Protein AF-P0CV64-F1 (afdb_monomer)

GO terms:
  GO:0042025 host cell nucleus (C, EXP)
  GO:0005576 extracellular region (C, EXP)
  GO:0030430 host cell cytoplasm (C, EXP)

Organism: Plasmopara viticola (NCBI:txid143451)

Mean predicted aligned error: 17.94 Å

Sequence (276 aa):
MRNIAFLIGLFFIGYSSCVLHATPTRASLVEKSDAESTHVEQWDSNGKRTLQADDRERILAEERGMEQTLLPAAEAIGKTKVSEKAVSRASLGSKLNPMTWPKRILYKIKLWYARFRQNLLKRATMDEESIDRSMMSGLTPFALKKIKNDIFHYSSSVPRDAIKIEKDYNSYVDQFFGQFNGLFKDPPVFEMAKWKKLEADMTSTEQIVERTALNKVSQYIDKGFSNEKLISLDVSPFVYMRLLEKRGVFKDVENNIDKIEHLKVYVKAYEEHLMV

Solvent-accessible surface area (backbone atoms only — not comparable to full-atom values): 16805 Å² total; per-residue (Å²): 116,76,70,58,57,52,55,53,51,52,51,54,54,54,50,53,52,54,56,63,70,68,53,79,88,74,89,76,90,85,83,87,82,90,80,91,80,92,78,83,86,79,75,48,99,81,78,52,84,78,79,79,87,78,62,90,72,67,59,75,68,58,72,79,77,64,87,74,86,86,80,68,92,78,57,82,80,66,79,76,83,67,58,92,83,78,62,63,80,69,48,83,75,34,97,78,37,70,88,52,42,64,63,50,51,52,49,51,51,48,32,51,50,28,50,54,46,48,54,52,50,50,55,37,50,67,47,73,67,36,34,54,52,35,33,53,45,39,57,38,63,67,62,49,51,52,47,52,53,45,29,61,73,54,36,91,57,53,72,69,54,46,54,47,53,50,50,45,49,50,55,45,44,54,55,58,55,54,72,47,63,28,62,79,41,91,75,62,49,77,68,58,68,60,55,54,51,52,62,69,74,44,52,74,68,53,49,52,41,24,51,50,34,41,52,55,44,48,58,45,59,76,66,66,60,50,63,70,56,38,54,77,68,65,57,33,62,63,33,48,51,51,46,39,51,77,69,46,40,76,78,43,50,83,89,31,43,71,63,52,51,52,49,52,53,40,46,52,54,50,52,55,63,70,77,106

Foldseek 3Di:
DVVVVVVVVVVVVVVVVVVVVPDDPDPDDDDDDDDDDDDDQDADPVRDRDDDDPDPPPVVPPVVPDPDDDDDPPCVVPDDPPPPPPDPPCQVPDPPNPVCVVVVVVLVVLQVVLVVLVVVLCQCQVDLLSVLLCLLLLDDLVNLVVSLVSNVVSDPQDVVSNVVSVVSSVSSVCSLLVQCPQLPDVVRDGPVVVSVVSLVVDDPVSVVSSVVLLVVLCVCVVVVDDLVVCLVVSNRLSSLVVNCVVVCLSVCCPVNVVSSVSSVVSSVVNSVVSVD

Structure (mmCIF, N/CA/C/O backbone):
data_AF-P0CV64-F1
#
_entry.id   AF-P0CV64-F1
#
loop_
_atom_site.group_PDB
_atom_site.id
_atom_site.type_symbol
_atom_site.label_atom_id
_atom_site.label_alt_id
_atom_site.label_comp_id
_atom_site.label_asym_id
_atom_site.label_entity_id
_atom_site.label_seq_id
_atom_site.pdbx_PDB_ins_code
_atom_site.Cartn_x
_atom_site.Cartn_y
_atom_site.Cartn_z
_atom_site.occupancy
_atom_site.B_iso_or_equiv
_atom_site.auth_seq_id
_atom_site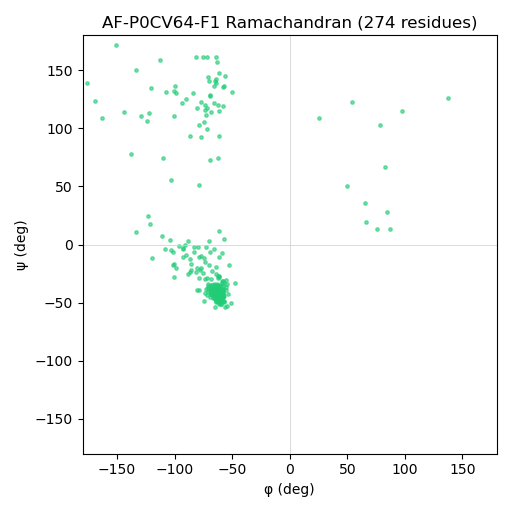.auth_comp_id
_atom_site.auth_asym_id
_atom_site.auth_atom_id
_atom_site.pdbx_PDB_model_num
ATOM 1 N N . MET A 1 1 ? 22.456 -6.947 -5.830 1.00 49.75 1 MET A N 1
ATOM 2 C CA . MET A 1 1 ? 22.810 -5.506 -5.764 1.00 49.75 1 MET A CA 1
ATOM 3 C C . MET A 1 1 ? 24.306 -5.214 -5.965 1.00 49.75 1 MET A C 1
ATOM 5 O O . MET A 1 1 ? 24.611 -4.180 -6.544 1.00 49.75 1 MET A O 1
ATOM 9 N N . ARG A 1 2 ? 25.240 -6.112 -5.596 1.00 47.34 2 ARG A N 1
ATOM 10 C CA . ARG A 1 2 ? 26.704 -5.885 -5.702 1.00 47.34 2 ARG A CA 1
ATOM 11 C C . ARG A 1 2 ? 27.227 -5.560 -7.116 1.00 47.34 2 ARG A C 1
ATOM 13 O O . ARG A 1 2 ? 28.082 -4.697 -7.260 1.00 47.34 2 ARG A O 1
ATOM 20 N N . ASN A 1 3 ? 26.653 -6.163 -8.158 1.00 54.25 3 ASN A N 1
ATOM 21 C CA . ASN A 1 3 ? 27.103 -5.950 -9.544 1.00 54.25 3 ASN A CA 1
ATOM 22 C C . ASN A 1 3 ? 26.634 -4.617 -10.157 1.00 54.25 3 ASN A C 1
ATOM 24 O O . ASN A 1 3 ? 27.239 -4.136 -11.108 1.00 54.25 3 ASN A O 1
ATOM 28 N N . ILE A 1 4 ? 25.583 -3.994 -9.610 1.00 54.53 4 ILE A N 1
ATOM 29 C CA . ILE A 1 4 ? 25.042 -2.731 -10.142 1.00 54.53 4 ILE A CA 1
ATOM 30 C C . ILE A 1 4 ? 25.906 -1.547 -9.687 1.00 54.53 4 ILE A C 1
ATOM 32 O O . ILE A 1 4 ? 26.204 -0.667 -10.487 1.00 54.53 4 ILE A O 1
ATOM 36 N N . ALA A 1 5 ? 26.383 -1.561 -8.437 1.00 55.28 5 ALA A N 1
ATOM 37 C CA . ALA A 1 5 ? 27.303 -0.543 -7.925 1.00 55.28 5 ALA A CA 1
ATOM 38 C C . ALA A 1 5 ? 28.645 -0.543 -8.682 1.00 55.28 5 ALA A C 1
ATOM 40 O O . ALA A 1 5 ? 29.171 0.521 -8.996 1.00 55.28 5 ALA A O 1
ATOM 41 N N . PHE A 1 6 ? 29.153 -1.725 -9.053 1.00 48.69 6 PHE A N 1
ATOM 42 C CA . PHE A 1 6 ? 30.365 -1.865 -9.867 1.00 48.69 6 PHE A CA 1
ATOM 43 C C . PHE A 1 6 ? 30.198 -1.261 -11.273 1.00 48.69 6 PHE A C 1
ATOM 45 O O . PHE A 1 6 ? 31.083 -0.557 -11.755 1.00 48.69 6 PHE A O 1
ATOM 52 N N . LEU A 1 7 ? 29.034 -1.463 -11.903 1.00 61.31 7 LEU A N 1
ATOM 53 C CA . LEU A 1 7 ? 28.717 -0.877 -13.212 1.00 61.31 7 LEU A CA 1
ATOM 54 C C . LEU A 1 7 ? 28.576 0.652 -13.157 1.00 61.31 7 LEU A C 1
ATOM 56 O O . LEU A 1 7 ? 29.017 1.335 -14.080 1.00 61.31 7 LEU A O 1
ATOM 60 N N . ILE A 1 8 ? 28.009 1.198 -12.076 1.00 62.94 8 ILE A N 1
ATOM 61 C CA . ILE A 1 8 ? 27.940 2.652 -11.858 1.00 62.94 8 ILE A CA 1
ATOM 62 C C . ILE A 1 8 ? 29.349 3.220 -11.622 1.00 62.94 8 ILE A C 1
ATOM 64 O O . ILE A 1 8 ? 29.700 4.235 -12.219 1.00 62.94 8 ILE A O 1
ATOM 68 N N . GLY A 1 9 ? 30.183 2.540 -10.828 1.00 49.91 9 GLY A N 1
ATOM 69 C CA . GLY A 1 9 ? 31.575 2.934 -10.587 1.00 49.91 9 GLY A CA 1
ATOM 70 C C . GLY A 1 9 ? 32.416 2.983 -11.867 1.00 49.91 9 GLY A C 1
ATOM 71 O O . GLY A 1 9 ? 33.089 3.980 -12.122 1.00 49.91 9 GLY A O 1
ATOM 72 N N . LEU A 1 10 ? 32.311 1.964 -12.728 1.00 64.69 10 LEU A N 1
ATOM 73 C CA . LEU A 1 10 ? 32.981 1.938 -14.037 1.00 64.69 10 LEU A CA 1
ATOM 74 C C . LEU A 1 10 ? 32.529 3.077 -14.961 1.00 64.69 10 LEU A C 1
ATOM 76 O O . LEU A 1 10 ? 33.345 3.619 -15.707 1.00 64.69 10 LEU A O 1
ATOM 80 N N . PHE A 1 11 ? 31.252 3.467 -14.897 1.00 60.59 11 PHE A N 1
ATOM 81 C CA . PHE A 1 11 ? 30.729 4.580 -15.688 1.00 60.59 11 PHE A CA 1
ATOM 82 C C . PHE A 1 11 ? 31.365 5.918 -15.284 1.00 60.59 11 PHE A C 1
ATOM 84 O O . PHE A 1 11 ? 31.755 6.695 -16.154 1.00 60.59 11 PHE A O 1
ATOM 91 N N . PHE A 1 12 ? 31.530 6.169 -13.980 1.00 62.56 12 PHE A N 1
ATOM 92 C CA . PHE A 1 12 ? 32.197 7.378 -13.484 1.00 62.56 12 PHE A CA 1
ATOM 93 C C . PHE A 1 12 ? 33.696 7.392 -13.800 1.00 62.56 12 PHE A C 1
ATOM 95 O O . PHE A 1 12 ? 34.208 8.430 -14.209 1.00 62.56 12 PHE A O 1
ATOM 102 N N . ILE A 1 13 ? 34.386 6.252 -13.692 1.00 58.81 13 ILE A N 1
ATOM 103 C CA . ILE A 1 13 ? 35.811 6.148 -14.051 1.00 58.81 13 ILE A CA 1
ATOM 104 C C . ILE A 1 13 ? 36.008 6.451 -15.545 1.00 58.81 13 ILE A C 1
ATOM 106 O O . ILE A 1 13 ? 36.842 7.282 -15.899 1.00 58.81 13 ILE A O 1
ATOM 110 N N . GLY A 1 14 ? 35.189 5.857 -16.420 1.00 53.75 14 GLY A N 1
ATOM 111 C CA . GLY A 1 14 ? 35.256 6.112 -17.861 1.00 53.75 14 GLY A CA 1
ATOM 112 C C . GLY A 1 14 ? 34.916 7.557 -18.246 1.00 53.75 14 GLY A C 1
ATOM 113 O O . GLY A 1 14 ? 35.539 8.115 -19.153 1.00 53.75 14 GLY A O 1
ATOM 114 N N . TYR A 1 15 ? 33.969 8.188 -17.541 1.00 58.22 15 TYR A N 1
ATOM 115 C CA . TYR A 1 15 ? 33.608 9.593 -17.754 1.00 58.22 15 TYR A CA 1
ATOM 116 C C . TYR A 1 15 ? 34.755 10.536 -17.366 1.00 58.22 15 TYR A C 1
ATOM 118 O O . TYR A 1 15 ? 35.101 11.428 -18.141 1.00 58.22 15 TYR A O 1
ATOM 126 N N . SER A 1 16 ? 35.408 10.291 -16.227 1.00 54.94 16 SER A N 1
ATOM 127 C CA . SER A 1 16 ? 36.570 11.065 -15.775 1.00 54.94 16 SER A CA 1
ATOM 128 C C . SER A 1 16 ? 37.749 10.958 -16.745 1.00 54.94 16 SER A C 1
ATOM 130 O O . SER A 1 16 ? 38.371 11.970 -17.063 1.00 54.94 16 SER A O 1
ATOM 132 N N . SER A 1 17 ? 38.018 9.767 -17.291 1.00 51.91 17 SER A N 1
ATOM 133 C CA . SER A 1 17 ? 39.076 9.575 -18.292 1.00 51.91 17 SER A CA 1
ATOM 134 C C . SER A 1 17 ? 38.773 10.292 -19.614 1.00 51.91 17 SER A C 1
ATOM 136 O O . SER A 1 17 ? 39.672 10.886 -20.201 1.00 51.91 17 SER A O 1
ATOM 138 N N . CYS A 1 18 ? 37.517 10.305 -20.076 1.00 51.06 18 CYS A N 1
ATOM 139 C CA . CYS A 1 18 ? 37.147 11.020 -21.304 1.00 51.06 18 CYS A CA 1
ATOM 140 C C . CYS A 1 18 ? 37.244 12.546 -21.153 1.00 51.06 18 CYS A C 1
ATOM 142 O O . CYS A 1 18 ? 37.625 13.226 -22.103 1.00 51.06 18 CYS A O 1
ATOM 144 N N . VAL A 1 19 ? 36.928 13.085 -19.971 1.00 48.31 19 VAL A N 1
ATOM 145 C CA . VAL A 1 19 ? 37.035 14.526 -19.687 1.00 48.31 19 VAL A CA 1
ATOM 146 C C . VAL A 1 19 ? 38.501 14.956 -19.545 1.00 48.31 19 VAL A C 1
ATOM 148 O O . VAL A 1 19 ? 38.869 15.998 -20.077 1.00 48.31 19 VAL A O 1
ATOM 151 N N . LEU A 1 20 ? 39.356 14.128 -18.930 1.00 47.91 20 LEU A N 1
ATOM 152 C CA . LEU A 1 20 ? 40.797 14.395 -18.788 1.00 47.91 20 LEU A CA 1
ATOM 153 C C . LEU A 1 20 ? 41.586 14.260 -20.105 1.00 47.91 20 LEU A C 1
ATOM 155 O O . LEU A 1 20 ? 42.591 14.940 -20.287 1.00 47.91 20 LEU A O 1
ATOM 159 N N . HIS A 1 21 ? 41.136 13.421 -21.044 1.00 45.78 21 HIS A N 1
ATOM 160 C CA . HIS A 1 21 ? 41.758 13.309 -22.372 1.00 45.78 21 HIS A CA 1
ATOM 161 C C . HIS A 1 21 ? 41.239 14.336 -23.394 1.00 45.78 21 HIS A C 1
ATOM 163 O O . HIS A 1 21 ? 41.888 14.551 -24.416 1.00 45.78 21 HIS A O 1
ATOM 169 N N . ALA A 1 22 ? 40.097 14.982 -23.136 1.00 44.31 22 ALA A N 1
ATOM 170 C CA . ALA A 1 22 ? 39.549 16.036 -23.995 1.00 44.31 22 ALA A CA 1
ATOM 171 C C . ALA A 1 22 ? 40.095 17.437 -23.665 1.00 44.31 22 ALA A C 1
ATOM 173 O O . ALA A 1 22 ? 39.908 18.368 -24.449 1.00 44.31 22 ALA A O 1
ATOM 174 N N . THR A 1 23 ? 40.778 17.605 -22.531 1.00 37.56 23 THR A N 1
ATOM 175 C CA . THR A 1 23 ? 41.481 18.846 -22.202 1.00 37.56 23 THR A CA 1
ATOM 176 C C . THR A 1 23 ? 42.831 18.891 -22.923 1.00 37.56 23 THR A C 1
ATOM 178 O O . THR A 1 23 ? 43.681 18.037 -22.661 1.00 37.56 23 THR A O 1
ATOM 181 N N . PRO A 1 24 ? 43.068 19.862 -23.826 1.00 38.12 24 PRO A N 1
ATOM 182 C CA . PRO A 1 24 ? 44.346 19.987 -24.501 1.00 38.12 24 PRO A CA 1
ATOM 183 C C . PRO A 1 24 ? 45.414 20.355 -23.473 1.00 38.12 24 PRO A C 1
ATOM 185 O O . PRO A 1 24 ? 45.333 21.371 -22.782 1.00 38.12 24 PRO A O 1
ATOM 188 N N . THR A 1 25 ? 46.424 19.501 -23.386 1.00 35.16 25 THR A N 1
ATOM 189 C CA . THR A 1 25 ? 47.656 19.692 -22.631 1.00 35.16 25 THR A CA 1
ATOM 190 C C . THR A 1 25 ? 48.374 20.918 -23.198 1.00 35.16 25 THR A C 1
ATOM 192 O O . THR A 1 25 ? 49.101 20.828 -24.184 1.00 35.16 25 THR A O 1
ATOM 195 N N . ARG A 1 26 ? 48.147 22.098 -22.613 1.00 34.75 26 ARG A N 1
ATOM 196 C CA . ARG A 1 26 ? 48.944 23.298 -22.891 1.00 34.75 26 ARG A CA 1
ATOM 197 C C . ARG A 1 26 ? 49.776 23.632 -21.661 1.00 34.75 26 ARG A C 1
ATOM 199 O O . ARG A 1 26 ? 49.492 24.545 -20.899 1.00 34.75 26 ARG A O 1
ATOM 206 N N . ALA A 1 27 ? 50.810 22.820 -21.477 1.00 29.36 27 ALA A N 1
ATOM 207 C CA . ALA A 1 27 ? 51.986 23.207 -20.726 1.00 29.36 27 ALA A CA 1
ATOM 208 C C . ALA A 1 27 ? 52.763 24.226 -21.572 1.00 29.36 27 ALA A C 1
ATOM 210 O O . ALA A 1 27 ? 53.447 23.833 -22.511 1.00 29.36 27 ALA A O 1
ATOM 211 N N . SER A 1 28 ? 52.617 25.519 -21.282 1.00 30.69 28 SER A N 1
ATOM 212 C CA . SER A 1 28 ? 53.702 26.500 -21.388 1.00 30.69 28 SER A CA 1
ATOM 213 C C . SER A 1 28 ? 53.262 27.881 -20.889 1.00 30.69 28 SER A C 1
ATOM 215 O O . SER A 1 28 ? 52.185 28.360 -21.230 1.00 30.69 28 SER A O 1
ATOM 217 N N . LEU A 1 29 ? 54.189 28.521 -20.166 1.00 30.95 29 LEU A N 1
ATOM 218 C CA . LEU A 1 29 ? 54.415 29.971 -20.113 1.00 30.95 29 LEU A CA 1
ATOM 219 C C . LEU A 1 29 ? 53.474 30.845 -19.253 1.00 30.95 29 LEU A C 1
ATOM 221 O O . LEU A 1 29 ? 52.417 31.274 -19.695 1.00 30.95 29 LEU A O 1
ATOM 225 N N . VAL A 1 30 ? 54.002 31.223 -18.078 1.00 31.06 30 VAL A N 1
ATOM 226 C CA . VAL A 1 30 ? 54.320 32.612 -17.657 1.00 31.06 30 VAL A CA 1
ATOM 227 C C . VAL A 1 30 ? 53.917 32.920 -16.209 1.00 31.06 30 VAL A C 1
ATOM 229 O O . VAL A 1 30 ? 52.793 32.712 -15.768 1.00 31.06 30 VAL A O 1
ATOM 232 N N . GLU A 1 31 ? 54.935 33.390 -15.493 1.00 32.72 31 GLU A N 1
ATOM 233 C CA . GLU A 1 31 ? 55.024 33.834 -14.108 1.00 32.72 31 GLU A CA 1
ATOM 234 C C . GLU A 1 31 ? 54.138 35.041 -13.736 1.00 32.72 31 GLU A C 1
ATOM 236 O O . GLU A 1 31 ? 54.006 35.979 -14.511 1.00 32.72 31 GLU A O 1
ATOM 241 N N . LYS A 1 32 ? 53.691 35.015 -12.467 1.00 30.47 32 LYS A N 1
ATOM 242 C CA . LYS A 1 32 ? 53.595 36.101 -11.461 1.00 30.47 32 LYS A CA 1
ATOM 243 C C . LYS A 1 32 ? 52.845 37.403 -11.793 1.00 30.47 32 LYS A C 1
ATOM 245 O O . LYS A 1 32 ? 53.318 38.214 -12.577 1.00 30.47 32 LYS A O 1
ATOM 250 N N . SER A 1 33 ? 51.835 37.703 -10.968 1.00 33.06 33 SER A N 1
ATOM 251 C CA . SER A 1 33 ? 51.722 38.981 -10.239 1.00 33.06 33 SER A CA 1
ATOM 252 C C . SER A 1 33 ? 50.606 38.901 -9.192 1.00 33.06 33 SER A C 1
ATOM 254 O O . SER A 1 33 ? 49.459 38.631 -9.535 1.00 33.06 33 SER A O 1
ATOM 256 N N . ASP A 1 34 ? 50.956 39.164 -7.934 1.00 31.62 34 ASP A N 1
ATOM 257 C CA . ASP A 1 34 ? 50.048 39.360 -6.802 1.00 31.62 34 ASP A CA 1
ATOM 258 C C . ASP A 1 34 ? 49.271 40.681 -6.932 1.00 31.62 34 ASP A C 1
ATOM 260 O O . ASP A 1 34 ? 49.853 41.700 -7.307 1.00 31.62 34 ASP A O 1
ATOM 264 N N . ALA A 1 35 ? 47.984 40.675 -6.571 1.00 35.16 35 ALA A N 1
ATOM 265 C CA . ALA A 1 35 ? 47.255 41.847 -6.078 1.00 35.16 35 ALA A CA 1
ATOM 266 C C . ALA A 1 35 ? 45.960 41.399 -5.373 1.00 35.16 35 ALA A C 1
ATOM 268 O O . ALA A 1 35 ? 45.015 40.931 -6.007 1.00 35.16 35 ALA A O 1
ATOM 269 N N . GLU A 1 36 ? 45.933 41.536 -4.048 1.00 31.27 36 GLU A N 1
ATOM 270 C CA . GLU A 1 36 ? 44.730 41.452 -3.217 1.00 31.27 36 GLU A CA 1
ATOM 271 C C . GLU A 1 36 ? 43.750 42.588 -3.552 1.00 31.27 36 GLU A C 1
ATOM 273 O O . GLU A 1 36 ? 44.145 43.751 -3.629 1.00 31.27 36 GLU A O 1
ATOM 278 N N . SER A 1 37 ? 42.451 42.286 -3.611 1.00 37.78 37 SER A N 1
ATOM 279 C CA . SER A 1 37 ? 41.438 43.237 -3.148 1.00 37.78 37 SER A CA 1
ATOM 280 C C . SER A 1 37 ? 40.262 42.512 -2.482 1.00 37.78 37 SER A C 1
ATOM 282 O O . SER A 1 37 ? 39.526 41.711 -3.055 1.00 37.78 37 SER A O 1
ATOM 284 N N . THR A 1 38 ? 40.150 42.770 -1.186 1.00 30.92 38 THR A N 1
ATOM 285 C CA . THR A 1 38 ? 39.098 42.349 -0.264 1.00 30.92 38 THR A CA 1
ATOM 286 C C . THR A 1 38 ? 37.827 43.156 -0.520 1.00 30.92 38 THR A C 1
ATOM 288 O O . THR A 1 38 ? 37.812 44.355 -0.253 1.00 30.92 38 THR A O 1
ATOM 291 N N . HIS A 1 39 ? 36.737 42.514 -0.947 1.00 40.38 39 HIS A N 1
ATOM 292 C CA . HIS A 1 39 ? 35.395 43.090 -0.834 1.00 40.38 39 HIS A CA 1
ATOM 293 C C . HIS A 1 39 ? 34.482 42.168 -0.025 1.00 40.38 39 HIS A C 1
ATOM 295 O O . HIS A 1 39 ? 34.176 41.038 -0.400 1.00 40.38 39 HIS A O 1
ATOM 301 N N . VAL A 1 40 ? 34.104 42.685 1.142 1.00 41.09 40 VAL A N 1
ATOM 302 C CA . VAL A 1 40 ? 33.239 42.078 2.151 1.00 41.09 40 VAL A CA 1
ATOM 303 C C . VAL A 1 40 ? 31.785 42.181 1.684 1.00 41.09 40 VAL A C 1
ATOM 305 O O . VAL A 1 40 ? 31.290 43.281 1.451 1.00 41.09 40 VAL A O 1
ATOM 308 N N . GLU A 1 41 ? 31.087 41.049 1.560 1.00 48.03 41 GLU A N 1
ATOM 309 C CA . GLU A 1 41 ? 29.632 41.030 1.373 1.00 48.03 41 GLU A CA 1
ATOM 310 C C . GLU A 1 41 ? 28.930 41.426 2.679 1.00 48.03 41 GLU A C 1
ATOM 312 O O . GLU A 1 41 ? 29.039 40.737 3.696 1.00 48.03 41 GLU A O 1
ATOM 317 N N . GLN A 1 42 ? 28.185 42.531 2.649 1.00 43.19 42 GLN A N 1
ATOM 318 C CA . GLN A 1 42 ? 27.361 42.983 3.765 1.00 43.19 42 GLN A CA 1
ATOM 319 C C . GLN A 1 42 ? 25.948 42.389 3.647 1.00 43.19 42 GLN A C 1
ATOM 321 O O . GLN A 1 42 ? 25.276 42.541 2.627 1.00 43.19 42 GLN A O 1
ATOM 326 N N . TRP A 1 43 ? 25.506 41.706 4.703 1.00 50.06 43 TRP A N 1
ATOM 327 C CA . TRP A 1 43 ? 24.170 41.121 4.832 1.00 50.06 43 TRP A CA 1
ATOM 328 C C . TRP A 1 43 ? 23.288 42.033 5.689 1.00 50.06 43 TRP A C 1
ATOM 330 O O . TRP A 1 43 ? 23.743 42.530 6.721 1.00 50.06 43 TRP A O 1
ATOM 340 N N . ASP A 1 44 ? 22.034 42.257 5.284 1.00 55.78 44 ASP A N 1
ATOM 341 C CA . ASP A 1 44 ? 21.059 42.937 6.140 1.00 55.78 44 ASP A CA 1
ATOM 342 C C . ASP A 1 44 ? 20.543 42.003 7.253 1.00 55.78 44 ASP A C 1
ATOM 344 O O . ASP A 1 44 ? 20.653 40.774 7.182 1.00 55.78 44 ASP A O 1
ATOM 348 N N . SER A 1 45 ? 19.965 42.586 8.305 1.00 60.81 45 SER A N 1
ATOM 349 C CA . SER A 1 45 ? 19.432 41.860 9.467 1.00 60.81 45 SER A CA 1
ATOM 350 C C . SER A 1 45 ? 18.223 40.961 9.158 1.00 60.81 45 SER A C 1
ATOM 352 O O . SER A 1 45 ? 17.780 40.227 10.039 1.00 60.81 45 SER A O 1
ATOM 354 N N . ASN A 1 46 ? 17.713 40.977 7.922 1.00 59.38 46 ASN A N 1
ATOM 355 C CA . ASN A 1 46 ? 16.594 40.164 7.447 1.00 59.38 46 ASN A CA 1
ATOM 356 C C . ASN A 1 46 ? 17.022 39.082 6.437 1.00 59.38 46 ASN A C 1
ATOM 358 O O . ASN A 1 46 ? 16.163 38.417 5.851 1.00 59.38 46 ASN A O 1
ATOM 362 N N . GLY A 1 47 ? 18.326 38.885 6.216 1.00 46.91 47 GLY A N 1
ATOM 363 C CA . GLY A 1 47 ? 18.843 37.880 5.287 1.00 46.91 47 GLY A CA 1
ATOM 364 C C . GLY A 1 47 ? 18.507 38.157 3.817 1.00 46.91 47 GLY A C 1
ATOM 365 O O . GLY A 1 47 ? 18.547 37.231 3.001 1.00 46.91 47 GLY A O 1
ATOM 366 N N . LYS A 1 48 ? 18.164 39.401 3.453 1.00 42.22 48 LYS A N 1
ATOM 367 C CA . LYS A 1 48 ? 17.941 39.803 2.060 1.00 42.22 48 LYS A CA 1
ATOM 368 C C . LYS A 1 48 ? 19.178 40.499 1.499 1.00 42.22 48 LYS A C 1
ATOM 370 O O . LYS A 1 48 ? 19.736 41.421 2.079 1.00 42.22 48 LYS A O 1
ATOM 375 N N . ARG A 1 49 ? 19.591 40.043 0.315 1.00 43.69 49 ARG A N 1
ATOM 376 C CA . ARG A 1 49 ? 20.722 40.591 -0.439 1.00 43.69 49 ARG A CA 1
ATOM 377 C C . ARG A 1 49 ? 20.309 41.929 -1.066 1.00 43.69 49 ARG A C 1
ATOM 379 O O . ARG A 1 49 ? 19.552 41.942 -2.037 1.00 43.69 49 ARG A O 1
ATOM 386 N N . THR A 1 50 ? 20.783 43.045 -0.523 1.00 42.88 50 THR A N 1
ATOM 387 C CA . THR A 1 50 ? 20.636 44.383 -1.115 1.00 42.88 50 THR A CA 1
ATOM 388 C C . THR A 1 50 ? 21.779 44.625 -2.100 1.00 42.88 50 THR A C 1
ATOM 390 O O . THR A 1 50 ? 22.862 45.055 -1.724 1.00 42.88 50 THR A O 1
ATOM 393 N N . LEU A 1 51 ? 21.554 44.328 -3.382 1.00 47.53 51 LEU A N 1
ATOM 394 C CA . LEU A 1 51 ? 22.447 44.780 -4.452 1.00 47.53 51 LEU A CA 1
ATOM 395 C C . LEU A 1 51 ? 22.135 46.252 -4.746 1.00 47.53 51 LEU A C 1
ATOM 397 O O . LEU A 1 51 ? 21.115 46.566 -5.360 1.00 47.53 51 LEU A O 1
ATOM 401 N N . GLN A 1 52 ? 22.997 47.142 -4.252 1.00 49.72 52 GLN A N 1
ATOM 402 C CA . GLN A 1 52 ? 23.026 48.552 -4.630 1.00 49.72 52 GLN A CA 1
ATOM 403 C C . GLN A 1 52 ? 23.336 48.638 -6.129 1.00 49.72 52 GLN A C 1
ATOM 405 O O . GLN A 1 52 ? 24.346 48.117 -6.601 1.00 49.72 52 GLN A O 1
ATOM 410 N N . ALA A 1 53 ? 22.414 49.232 -6.882 1.00 36.03 53 ALA A N 1
ATOM 411 C CA . ALA A 1 53 ? 22.584 49.506 -8.297 1.00 36.03 53 ALA A CA 1
ATOM 412 C C . ALA A 1 53 ? 23.490 50.732 -8.444 1.00 36.03 53 ALA A C 1
ATOM 414 O O . ALA A 1 53 ? 22.986 51.849 -8.413 1.00 36.03 53 ALA A O 1
ATOM 415 N N . ASP A 1 54 ? 24.798 50.515 -8.575 1.00 43.25 54 ASP A N 1
ATOM 416 C CA . ASP A 1 54 ? 25.736 51.574 -8.946 1.00 43.25 54 ASP A CA 1
ATOM 417 C C . ASP A 1 54 ? 26.088 51.478 -10.439 1.00 43.25 54 ASP A C 1
ATOM 419 O O . ASP A 1 54 ? 26.682 50.517 -10.930 1.00 43.25 54 ASP A O 1
ATOM 423 N N . ASP A 1 55 ? 25.581 52.491 -11.136 1.00 39.91 55 ASP A N 1
ATOM 424 C CA . ASP A 1 55 ? 25.916 53.087 -12.425 1.00 39.91 55 ASP A CA 1
ATOM 425 C C . ASP A 1 55 ? 26.627 52.269 -13.517 1.00 39.91 55 ASP A C 1
ATOM 427 O O . ASP A 1 55 ? 27.840 52.049 -13.567 1.00 39.91 55 ASP A O 1
ATOM 431 N N . ARG A 1 56 ? 25.807 51.996 -14.537 1.00 42.88 56 ARG A N 1
ATOM 432 C CA . ARG A 1 56 ? 26.059 51.295 -15.804 1.00 42.88 56 ARG A CA 1
ATOM 433 C C . ARG A 1 56 ? 27.144 51.912 -16.700 1.00 42.88 56 ARG A C 1
ATOM 435 O O . ARG A 1 56 ? 27.493 51.310 -17.711 1.00 42.88 56 ARG A O 1
ATOM 442 N N . GLU A 1 57 ? 27.665 53.088 -16.362 1.00 45.31 57 GLU A N 1
ATOM 443 C CA . GLU A 1 57 ? 28.659 53.804 -17.174 1.00 45.31 57 GLU A CA 1
ATOM 444 C C . GLU A 1 57 ? 30.092 53.667 -16.651 1.00 45.31 57 GLU A C 1
ATOM 446 O O . GLU A 1 57 ? 31.036 53.850 -17.419 1.00 45.31 57 GLU A O 1
ATOM 451 N N . ARG A 1 58 ? 30.289 53.259 -15.389 1.00 41.06 58 ARG A N 1
ATOM 452 C CA . ARG A 1 58 ? 31.638 53.145 -14.809 1.00 41.06 58 ARG A CA 1
ATOM 453 C C . ARG A 1 58 ? 32.321 51.802 -15.098 1.00 41.06 58 ARG A C 1
ATOM 455 O O . ARG A 1 58 ? 33.544 51.734 -15.133 1.00 41.06 58 ARG A O 1
ATOM 462 N N . ILE A 1 59 ? 31.539 50.766 -15.411 1.00 40.91 59 ILE A N 1
ATOM 463 C CA . ILE A 1 59 ? 32.027 49.399 -15.683 1.00 40.91 59 ILE A CA 1
ATOM 464 C C . ILE A 1 59 ? 32.675 49.281 -17.083 1.00 40.91 59 ILE A C 1
ATOM 466 O O . ILE A 1 59 ? 33.576 48.476 -17.296 1.00 40.91 59 ILE A O 1
ATOM 470 N N . LEU A 1 60 ? 32.315 50.151 -18.035 1.00 44.12 60 LEU A N 1
ATOM 471 C CA . LEU A 1 60 ? 32.791 50.070 -19.428 1.00 44.12 60 LEU A CA 1
ATOM 472 C C . LEU A 1 60 ? 34.254 50.507 -19.650 1.00 44.12 60 LEU A C 1
ATOM 474 O O . LEU A 1 60 ? 34.793 50.289 -20.740 1.00 44.12 60 LEU A O 1
ATOM 478 N N . ALA A 1 61 ? 34.896 51.132 -18.659 1.00 42.06 61 ALA A N 1
ATOM 479 C CA . ALA A 1 61 ? 36.278 51.609 -18.769 1.00 42.06 61 ALA A CA 1
ATOM 480 C C . ALA A 1 61 ? 37.305 50.677 -18.099 1.00 42.06 61 ALA A C 1
ATOM 482 O O . ALA A 1 61 ? 38.435 50.598 -18.578 1.00 42.06 61 ALA A O 1
ATOM 483 N N . GLU A 1 62 ? 36.918 49.925 -17.064 1.00 40.53 62 GLU A N 1
ATOM 484 C CA . GLU A 1 62 ? 37.809 48.970 -16.378 1.00 40.53 62 GLU A CA 1
ATOM 485 C C . GLU A 1 62 ? 37.827 47.579 -17.041 1.00 40.53 62 GLU A C 1
ATOM 487 O O . GLU A 1 62 ? 38.851 46.894 -17.004 1.00 40.53 62 GLU A O 1
ATOM 492 N N . GLU A 1 63 ? 36.778 47.204 -17.785 1.00 39.81 63 GLU A N 1
ATOM 493 C CA . GLU A 1 63 ? 36.717 45.940 -18.547 1.00 39.81 63 GLU A CA 1
ATOM 494 C C . GLU A 1 63 ? 37.663 45.875 -19.767 1.00 39.81 63 GLU A C 1
ATOM 496 O O . GLU A 1 63 ? 37.811 44.820 -20.382 1.00 39.81 63 GLU A O 1
ATOM 501 N N . ARG A 1 64 ? 38.356 46.964 -20.136 1.00 40.41 64 ARG A N 1
ATOM 502 C CA . ARG A 1 64 ? 39.360 46.929 -21.224 1.00 40.41 64 ARG A CA 1
ATOM 503 C C . ARG A 1 64 ? 40.793 46.653 -20.763 1.00 40.41 64 ARG A C 1
ATOM 505 O O . ARG A 1 64 ? 41.664 46.521 -21.621 1.00 40.41 64 ARG A O 1
ATOM 512 N N . GLY A 1 65 ? 41.046 46.547 -19.456 1.00 37.84 65 GLY A N 1
ATOM 513 C CA . GLY A 1 65 ? 42.404 46.416 -18.911 1.00 37.84 65 GLY A CA 1
ATOM 514 C C . GLY A 1 65 ? 42.712 45.145 -18.115 1.00 37.84 65 GLY A C 1
ATOM 515 O O . GLY A 1 65 ? 43.885 44.919 -17.834 1.00 37.84 65 GLY A O 1
ATOM 516 N N . MET A 1 66 ? 41.715 44.328 -17.738 1.00 37.00 66 MET A N 1
ATOM 517 C CA . MET A 1 66 ? 41.874 43.378 -16.617 1.00 37.00 66 MET A CA 1
ATOM 518 C C . MET A 1 66 ? 41.406 41.921 -16.829 1.00 37.00 66 MET A C 1
ATOM 520 O O . MET A 1 66 ? 41.424 41.155 -15.876 1.00 37.00 66 MET A O 1
ATOM 524 N N . GLU A 1 67 ? 41.077 41.464 -18.042 1.00 41.56 67 GLU A N 1
ATOM 525 C CA . GLU A 1 67 ? 40.787 40.031 -18.295 1.00 41.56 67 GLU A CA 1
ATOM 526 C C . GLU A 1 67 ? 41.948 39.303 -18.995 1.00 41.56 67 GLU A C 1
ATOM 528 O O . GLU A 1 67 ? 41.818 38.674 -20.046 1.00 41.56 67 GLU A O 1
ATOM 533 N N . GLN A 1 68 ? 43.129 39.367 -18.384 1.00 38.16 68 GLN A N 1
ATOM 534 C CA . GLN A 1 68 ? 44.036 38.224 -18.388 1.00 38.16 68 GLN A CA 1
ATOM 535 C C . GLN A 1 68 ? 43.866 37.566 -17.020 1.00 38.16 68 GLN A C 1
ATOM 537 O O . GLN A 1 68 ? 43.964 38.253 -16.009 1.00 38.16 68 GLN A O 1
ATOM 542 N N . THR A 1 69 ? 43.692 36.241 -16.994 1.00 33.97 69 THR A N 1
ATOM 543 C CA . THR A 1 69 ? 43.705 35.358 -15.804 1.00 33.97 69 THR A CA 1
ATOM 544 C C . THR A 1 69 ? 42.319 34.995 -15.224 1.00 33.97 69 THR A C 1
ATOM 546 O O . THR A 1 69 ? 41.608 35.824 -14.680 1.00 33.97 69 THR A O 1
ATOM 549 N N . LEU A 1 70 ? 42.001 33.688 -15.299 1.00 33.81 70 LEU A N 1
ATOM 550 C CA . LEU A 1 70 ? 40.947 32.931 -14.582 1.00 33.81 70 LEU A CA 1
ATOM 551 C C . LEU A 1 70 ? 39.499 32.958 -15.125 1.00 33.81 70 LEU A C 1
ATOM 553 O O . LEU A 1 70 ? 38.562 33.357 -14.444 1.00 33.81 70 LEU A O 1
ATOM 557 N N . LEU A 1 71 ? 39.292 32.361 -16.306 1.00 41.25 71 LEU A N 1
ATOM 558 C CA . LEU A 1 71 ? 37.965 31.912 -16.758 1.00 41.25 71 LEU A CA 1
ATOM 559 C C . LEU A 1 71 ? 37.619 30.516 -16.190 1.00 41.25 71 LEU A C 1
ATOM 561 O O . LEU A 1 71 ? 38.413 29.581 -16.355 1.00 41.25 71 LEU A O 1
ATOM 565 N N . PRO A 1 72 ? 36.426 30.313 -15.594 1.00 37.84 72 PRO A N 1
ATOM 566 C CA . PRO A 1 72 ? 35.931 28.988 -15.248 1.00 37.84 72 PRO A CA 1
ATOM 567 C C . PRO A 1 72 ? 35.663 28.180 -16.526 1.00 37.84 72 PRO A C 1
ATOM 569 O O . PRO A 1 72 ? 35.047 28.662 -17.477 1.00 37.84 72 PRO A O 1
ATOM 572 N N . ALA A 1 73 ? 36.078 26.912 -16.528 1.00 42.06 73 ALA A N 1
ATOM 573 C CA . ALA A 1 73 ? 36.067 25.979 -17.663 1.00 42.06 73 ALA A CA 1
ATOM 574 C C . ALA A 1 73 ? 34.681 25.642 -18.280 1.00 42.06 73 ALA A C 1
ATOM 576 O O . ALA A 1 73 ? 34.577 24.718 -19.085 1.00 42.06 73 ALA A O 1
ATOM 577 N N . ALA A 1 74 ? 33.615 26.371 -17.937 1.00 41.22 74 ALA A N 1
ATOM 578 C CA . ALA A 1 74 ? 32.263 26.175 -18.459 1.00 41.22 74 ALA A CA 1
ATOM 579 C C . ALA A 1 74 ? 31.867 27.170 -19.575 1.00 41.22 74 ALA A C 1
ATOM 581 O O . ALA A 1 74 ? 30.943 26.872 -20.330 1.00 41.22 74 ALA A O 1
ATOM 582 N N . GLU A 1 75 ? 32.580 28.293 -19.749 1.00 38.34 75 GLU A N 1
ATOM 583 C CA . GLU A 1 75 ? 32.270 29.298 -20.789 1.00 38.34 75 GLU A CA 1
ATOM 584 C C . GLU A 1 75 ? 33.158 29.236 -22.044 1.00 38.34 75 GLU A C 1
ATOM 586 O O . GLU A 1 75 ? 32.820 29.824 -23.070 1.00 38.34 75 GLU A O 1
ATOM 591 N N . ALA A 1 76 ? 34.204 28.403 -22.059 1.00 39.75 76 ALA A N 1
ATOM 592 C CA . ALA A 1 76 ? 35.047 28.178 -23.246 1.00 39.75 76 ALA A CA 1
ATOM 593 C C . ALA A 1 76 ? 34.350 27.403 -24.394 1.00 39.75 76 ALA A C 1
ATOM 595 O O . ALA A 1 76 ? 34.961 27.108 -25.421 1.00 39.75 76 ALA A O 1
ATOM 596 N N . ILE A 1 77 ? 33.065 27.070 -24.241 1.00 41.28 77 ILE A N 1
ATOM 597 C CA . ILE A 1 77 ? 32.236 26.444 -25.284 1.00 41.28 77 ILE A CA 1
ATOM 598 C C . ILE A 1 77 ? 31.478 27.507 -26.110 1.00 41.28 77 ILE A C 1
ATOM 600 O O . ILE A 1 77 ? 30.947 27.213 -27.183 1.00 41.28 77 ILE A O 1
ATOM 604 N N . GLY A 1 78 ? 31.469 28.769 -25.674 1.00 33.44 78 GLY A N 1
ATOM 605 C CA . GLY A 1 78 ? 30.870 29.875 -26.410 1.00 33.44 78 GLY A CA 1
ATOM 606 C C . GLY A 1 78 ? 31.888 30.609 -27.284 1.00 33.44 78 GLY A C 1
ATOM 607 O O . GLY A 1 78 ? 32.824 31.204 -26.773 1.00 33.44 78 GLY A O 1
ATOM 608 N N . LYS A 1 79 ? 31.635 30.669 -28.597 1.00 36.59 79 LYS A N 1
ATOM 609 C CA . LYS A 1 79 ? 32.244 31.607 -29.572 1.00 36.59 79 LYS A CA 1
ATOM 610 C C . LYS A 1 79 ? 33.606 31.259 -30.194 1.00 36.59 79 LYS A C 1
ATOM 612 O O . LYS A 1 79 ? 34.265 32.153 -30.725 1.00 36.59 79 LYS A O 1
ATOM 617 N N . THR A 1 80 ? 33.979 29.987 -30.334 1.00 37.81 80 THR A N 1
ATOM 618 C CA . THR A 1 80 ? 34.819 29.647 -31.495 1.00 37.81 80 THR A CA 1
ATOM 619 C C . THR A 1 80 ? 33.938 29.705 -32.742 1.00 37.81 80 THR A C 1
ATOM 621 O O . THR A 1 80 ? 33.038 28.887 -32.925 1.00 37.81 80 THR A O 1
ATOM 624 N N . LYS A 1 81 ? 34.182 30.691 -33.618 1.00 37.94 81 LYS A N 1
ATOM 625 C CA . LYS A 1 81 ? 33.791 30.612 -35.033 1.00 37.94 81 LYS A CA 1
ATOM 626 C C . LYS A 1 81 ? 34.548 29.431 -35.648 1.00 37.94 81 LYS A C 1
ATOM 628 O O . LYS A 1 81 ? 35.535 29.609 -36.356 1.00 37.94 81 LYS A O 1
ATOM 633 N N . VAL A 1 82 ? 34.122 28.210 -35.341 1.00 40.78 82 VAL A N 1
ATOM 634 C CA . VAL A 1 82 ? 34.463 27.048 -36.151 1.00 40.78 82 VAL A CA 1
ATOM 635 C C . VAL A 1 82 ? 33.861 27.364 -37.507 1.00 40.78 82 VAL A C 1
ATOM 637 O O . VAL A 1 82 ? 32.649 27.558 -37.608 1.00 40.78 82 VAL A O 1
ATOM 640 N N . SER A 1 83 ? 34.709 27.534 -38.523 1.00 35.69 83 SER A N 1
ATOM 641 C CA . SER A 1 83 ? 34.219 27.797 -39.871 1.00 35.69 83 SER A CA 1
ATOM 642 C C . SER A 1 83 ? 33.151 26.751 -40.202 1.00 35.69 83 SER A C 1
ATOM 644 O O . SER A 1 83 ? 33.367 25.553 -39.995 1.00 35.69 83 SER A O 1
ATOM 646 N N . GLU A 1 84 ? 31.998 27.189 -40.711 1.00 42.31 84 GLU A N 1
ATOM 647 C CA . GLU A 1 84 ? 30.866 26.334 -41.111 1.00 42.31 84 GLU A CA 1
ATOM 648 C C . GLU A 1 84 ? 31.234 25.262 -42.166 1.00 42.31 84 GLU A C 1
ATOM 650 O O . GLU A 1 84 ? 30.376 24.514 -42.629 1.00 42.31 84 GLU A O 1
ATOM 655 N N . LYS A 1 85 ? 32.517 25.145 -42.536 1.00 45.34 85 LYS A N 1
ATOM 656 C CA . LYS A 1 85 ? 33.085 24.156 -43.454 1.00 45.34 85 LYS A CA 1
ATOM 657 C C . LYS A 1 85 ? 33.848 22.999 -42.790 1.00 45.34 85 LYS A C 1
ATOM 659 O O . LYS A 1 85 ? 34.237 22.090 -43.514 1.00 45.34 85 LYS A O 1
ATOM 664 N N . ALA A 1 86 ? 34.056 22.978 -41.469 1.00 45.97 86 ALA A N 1
ATOM 665 C CA . ALA A 1 86 ? 34.931 21.974 -40.831 1.00 45.97 86 ALA A CA 1
ATOM 666 C C . ALA A 1 86 ? 34.219 20.888 -39.998 1.00 45.97 86 ALA A C 1
ATOM 668 O O . ALA A 1 86 ? 34.865 19.960 -39.517 1.00 45.97 86 ALA A O 1
ATOM 669 N N . VAL A 1 87 ? 32.895 20.951 -39.842 1.00 38.56 87 VAL A N 1
ATOM 670 C CA . VAL A 1 87 ? 32.117 19.919 -39.141 1.00 38.56 87 VAL A CA 1
ATOM 671 C C . VAL A 1 87 ? 30.960 19.520 -40.044 1.00 38.56 87 VAL A C 1
ATOM 673 O O . VAL A 1 87 ? 30.069 20.326 -40.302 1.00 38.56 87 VAL A O 1
ATOM 676 N N . SER A 1 88 ? 30.984 18.295 -40.582 1.00 37.53 88 SER A N 1
ATOM 677 C CA . SER A 1 88 ? 29.923 17.860 -41.493 1.00 37.53 88 SER A CA 1
ATOM 678 C C . SER A 1 88 ? 28.569 17.972 -40.785 1.00 37.53 88 SER A C 1
ATOM 680 O O . SER A 1 88 ? 28.428 17.575 -39.627 1.00 37.53 88 SER A O 1
ATOM 682 N N . ARG A 1 89 ? 27.544 18.491 -41.477 1.00 48.00 89 ARG A N 1
ATOM 683 C CA . ARG A 1 89 ? 26.159 18.541 -40.963 1.00 48.00 89 ARG A CA 1
ATOM 684 C C . ARG A 1 89 ? 25.658 17.167 -40.479 1.00 48.00 89 ARG A C 1
ATOM 686 O O . ARG A 1 89 ? 24.728 17.104 -39.681 1.00 48.00 89 ARG A O 1
ATOM 693 N N . ALA A 1 90 ? 26.315 16.076 -40.886 1.00 46.66 90 ALA A N 1
ATOM 694 C CA . ALA A 1 90 ? 26.052 14.724 -40.405 1.00 46.66 90 ALA A CA 1
ATOM 695 C C . ALA A 1 90 ? 26.478 14.473 -38.938 1.00 46.66 90 ALA A C 1
ATOM 697 O O . ALA A 1 90 ? 25.985 13.528 -38.324 1.00 46.66 90 ALA A O 1
ATOM 698 N N . SER A 1 91 ? 27.344 15.298 -38.332 1.00 45.28 91 SER A N 1
ATOM 699 C CA . SER A 1 91 ? 27.800 15.106 -36.944 1.00 45.28 91 SER A CA 1
ATOM 700 C C . SER A 1 91 ? 26.899 15.772 -35.892 1.00 45.28 91 SER A C 1
ATOM 702 O O . SER A 1 91 ? 26.808 15.278 -34.768 1.00 45.28 91 SER A O 1
ATOM 704 N N . LEU A 1 92 ? 26.159 16.829 -36.248 1.00 44.50 92 LEU A N 1
ATOM 705 C CA . LEU A 1 92 ? 25.232 17.510 -35.331 1.00 44.50 92 LEU A CA 1
ATOM 706 C C . LEU A 1 92 ? 24.016 16.634 -34.975 1.00 44.50 92 LEU A C 1
ATOM 708 O O . LEU A 1 92 ? 23.518 16.709 -33.854 1.00 44.50 92 LEU A O 1
ATOM 712 N N . GLY A 1 93 ? 23.606 15.740 -35.883 1.00 47.66 93 GLY A N 1
ATOM 713 C CA . GLY A 1 93 ? 22.617 14.682 -35.629 1.00 47.66 93 GLY A CA 1
ATOM 714 C C . GLY A 1 93 ? 23.217 13.335 -35.193 1.00 47.66 93 GLY A C 1
ATOM 715 O O . GLY A 1 93 ? 22.474 12.393 -34.902 1.00 47.66 93 GLY A O 1
ATOM 716 N N . SER A 1 94 ? 24.549 13.211 -35.147 1.00 49.16 94 SER A N 1
ATOM 717 C CA . SER A 1 94 ? 25.220 11.937 -34.877 1.00 49.16 94 SER A CA 1
ATOM 718 C C . SER A 1 94 ? 24.930 11.441 -33.468 1.00 49.16 94 SER A C 1
ATOM 720 O O . SER A 1 94 ? 24.945 12.188 -32.484 1.00 49.16 94 SER A O 1
ATOM 722 N N . LYS A 1 95 ? 24.732 10.122 -33.341 1.00 53.59 95 LYS A N 1
ATOM 723 C CA . LYS A 1 95 ? 24.545 9.480 -32.040 1.00 53.59 95 LYS A CA 1
ATOM 724 C C . LYS A 1 95 ? 25.747 9.621 -31.093 1.00 53.59 95 LYS A C 1
ATOM 726 O O . LYS A 1 95 ? 25.598 9.319 -29.911 1.00 53.59 95 LYS A O 1
ATOM 731 N N . LEU A 1 96 ? 26.878 10.093 -31.602 1.00 55.66 96 LEU A N 1
ATOM 732 C CA . LEU A 1 96 ? 28.141 10.225 -30.893 1.00 55.66 96 LEU A CA 1
ATOM 733 C C . LEU A 1 96 ? 28.459 11.673 -30.484 1.00 55.66 96 LEU A C 1
ATOM 735 O O . LEU A 1 96 ? 29.521 11.892 -29.921 1.00 55.66 96 LEU A O 1
ATOM 739 N N . ASN A 1 97 ? 27.569 12.653 -30.711 1.00 55.38 97 ASN A N 1
ATOM 740 C CA . ASN A 1 97 ? 27.829 14.041 -30.306 1.00 55.38 97 ASN A CA 1
ATOM 741 C C . ASN A 1 97 ? 27.838 14.182 -28.763 1.00 55.38 97 ASN A C 1
ATOM 743 O O . ASN A 1 97 ? 26.765 14.035 -28.154 1.00 55.38 97 ASN A O 1
ATOM 747 N N . PRO A 1 98 ? 28.985 14.512 -28.133 1.00 59.38 98 PRO A N 1
ATOM 748 C CA . PRO A 1 98 ? 29.116 14.595 -26.677 1.00 59.38 98 PRO A CA 1
ATOM 749 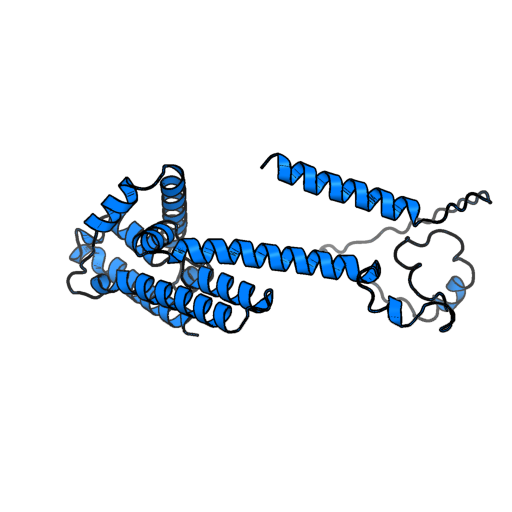C C . PRO A 1 98 ? 28.200 15.653 -26.045 1.00 59.38 98 PRO A C 1
ATOM 751 O O . PRO A 1 98 ? 27.704 15.438 -24.942 1.00 59.38 98 PRO A O 1
ATOM 754 N N . MET A 1 99 ? 27.837 16.730 -26.756 1.00 60.94 99 MET A N 1
ATOM 755 C CA . MET A 1 99 ? 26.869 17.721 -26.247 1.00 60.94 99 MET A CA 1
ATOM 756 C C . MET A 1 99 ? 25.464 17.142 -26.030 1.00 60.94 99 MET A C 1
ATOM 758 O O . MET A 1 99 ? 24.692 17.643 -25.212 1.00 60.94 99 MET A O 1
ATOM 762 N N . THR A 1 100 ? 25.104 16.073 -26.746 1.00 64.94 100 THR A N 1
ATOM 763 C CA . THR A 1 100 ? 23.791 15.424 -26.596 1.00 64.94 100 THR A CA 1
ATOM 764 C C . THR A 1 100 ? 23.790 14.310 -25.550 1.00 64.94 100 THR A C 1
ATOM 766 O O . THR A 1 100 ? 22.719 13.812 -25.192 1.00 64.94 100 THR A O 1
ATOM 769 N N . TRP A 1 101 ? 24.959 13.913 -25.033 1.00 68.94 101 TRP A N 1
ATOM 770 C CA . TRP A 1 101 ? 25.085 12.797 -24.096 1.00 68.94 101 TRP A CA 1
ATOM 771 C C . TRP A 1 101 ? 24.362 13.032 -22.770 1.00 68.94 101 TRP A C 1
ATOM 773 O O . TRP A 1 101 ? 23.589 12.148 -22.403 1.00 68.94 101 TRP A O 1
ATOM 783 N N . PRO A 1 102 ? 24.487 14.188 -22.084 1.00 76.38 102 PRO A N 1
ATOM 784 C CA . PRO A 1 102 ? 23.777 14.406 -20.823 1.00 76.38 102 PRO A CA 1
ATOM 785 C C . PRO A 1 102 ? 22.258 14.306 -20.991 1.00 76.38 102 PRO A C 1
ATOM 787 O O . PRO A 1 102 ? 21.593 13.598 -20.236 1.00 76.38 102 PRO A O 1
ATOM 790 N N . LY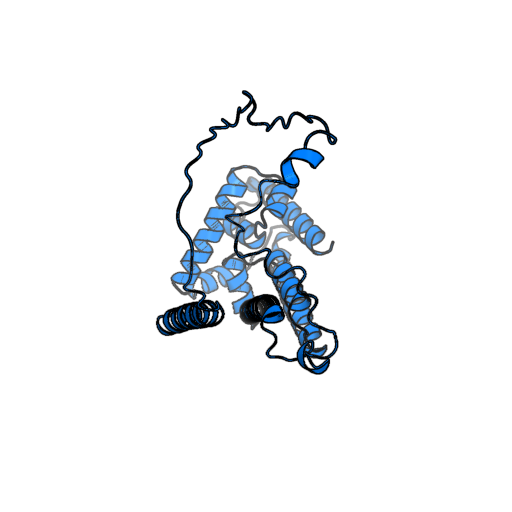S A 1 103 ? 21.708 14.919 -22.052 1.00 77.94 103 LYS A N 1
ATOM 791 C CA . LYS A 1 103 ? 20.274 14.827 -22.381 1.00 77.94 103 LYS A CA 1
ATOM 792 C C . LYS A 1 103 ? 19.847 13.382 -22.660 1.00 77.94 103 LYS A C 1
ATOM 794 O O . LYS A 1 103 ? 18.794 12.954 -22.193 1.00 77.94 103 LYS A O 1
ATOM 799 N N . ARG A 1 104 ? 20.665 12.602 -23.375 1.00 72.94 104 ARG A N 1
ATOM 800 C CA . ARG A 1 104 ? 20.385 11.185 -23.669 1.00 72.94 104 ARG A CA 1
ATOM 801 C C . ARG A 1 104 ? 20.507 10.279 -22.451 1.00 72.94 104 ARG A C 1
ATOM 803 O O . ARG A 1 104 ? 19.693 9.372 -22.312 1.00 72.94 104 ARG A O 1
ATOM 810 N N . ILE A 1 105 ? 21.498 10.498 -21.590 1.00 80.44 105 ILE A N 1
ATOM 811 C CA . ILE A 1 105 ? 21.670 9.763 -20.332 1.00 80.44 105 ILE A CA 1
ATOM 812 C C . ILE A 1 105 ? 20.476 10.053 -19.424 1.00 80.44 105 ILE A C 1
ATOM 814 O O . ILE A 1 105 ? 19.830 9.114 -18.970 1.00 80.44 105 ILE A O 1
ATOM 818 N N . LEU A 1 106 ? 20.110 11.326 -19.253 1.00 82.44 106 LEU A N 1
ATOM 819 C CA . LEU A 1 106 ? 18.939 11.723 -18.474 1.00 82.44 106 LEU A CA 1
ATOM 820 C C . LEU A 1 106 ? 17.654 11.090 -19.024 1.00 82.44 106 LEU A C 1
ATOM 822 O O . LEU A 1 106 ? 16.870 10.539 -18.256 1.00 82.44 106 LEU A O 1
ATOM 826 N N . TYR A 1 107 ? 17.455 11.110 -20.345 1.00 78.75 107 TYR A N 1
ATOM 827 C CA . TYR A 1 107 ? 16.306 10.461 -20.980 1.00 78.75 107 TYR A CA 1
ATOM 828 C C . TYR A 1 107 ? 16.304 8.941 -20.760 1.00 78.75 107 TYR A C 1
ATOM 830 O O . TYR A 1 107 ? 15.275 8.378 -20.398 1.00 78.75 107 TYR A O 1
ATOM 838 N N . LYS A 1 108 ? 17.454 8.264 -20.894 1.00 79.81 108 LYS A N 1
ATOM 839 C CA . LYS A 1 108 ? 17.581 6.824 -20.610 1.00 79.81 108 LYS A CA 1
ATOM 840 C C . LYS A 1 108 ? 17.309 6.491 -19.143 1.00 79.81 108 LYS A C 1
ATOM 842 O O . LYS A 1 108 ? 16.648 5.492 -18.884 1.00 79.81 108 LYS A O 1
ATOM 847 N N . ILE A 1 109 ? 17.782 7.312 -18.204 1.00 86.56 109 ILE A N 1
ATOM 848 C CA . ILE A 1 109 ? 17.514 7.153 -16.766 1.00 86.56 109 ILE A CA 1
ATOM 849 C C . ILE A 1 109 ? 16.018 7.322 -16.497 1.00 86.56 109 ILE A C 1
ATOM 851 O O . ILE A 1 109 ? 15.422 6.470 -15.844 1.00 86.56 109 ILE A O 1
ATOM 855 N N . LYS A 1 110 ? 15.393 8.369 -17.050 1.00 84.62 110 LYS A N 1
ATOM 856 C CA . LYS A 1 110 ? 13.947 8.607 -16.938 1.00 84.62 110 LYS A CA 1
ATOM 857 C C . LYS A 1 110 ? 13.128 7.459 -17.535 1.00 84.62 110 LYS A C 1
ATOM 859 O O . LYS A 1 110 ? 12.189 6.995 -16.899 1.00 84.62 110 LYS A O 1
ATOM 864 N N . LEU A 1 111 ? 13.524 6.936 -18.697 1.00 80.94 111 LEU A N 1
ATOM 865 C CA . LEU A 1 111 ? 12.879 5.783 -19.331 1.00 80.94 111 LEU A CA 1
ATOM 866 C C . LEU A 1 111 ? 13.062 4.494 -18.517 1.00 80.94 111 LEU A C 1
ATOM 868 O O . LEU A 1 111 ? 12.120 3.722 -18.355 1.00 80.94 111 LEU A O 1
ATOM 872 N N . TRP A 1 112 ? 14.264 4.246 -17.994 1.00 84.81 112 TRP A N 1
ATOM 873 C CA . TRP A 1 112 ? 14.533 3.101 -17.123 1.00 84.81 112 TRP A CA 1
ATOM 874 C C . TRP A 1 112 ? 13.697 3.175 -15.843 1.00 84.81 112 TRP A C 1
ATOM 876 O O . TRP A 1 112 ? 13.072 2.190 -15.455 1.00 84.81 112 TRP A O 1
ATOM 886 N N . TYR A 1 113 ? 13.614 4.362 -15.247 1.00 87.19 113 TYR A N 1
ATOM 887 C CA . TYR A 1 113 ? 12.790 4.627 -14.077 1.00 87.19 113 TYR A CA 1
ATOM 888 C C . TYR A 1 113 ? 11.295 4.428 -14.364 1.00 87.19 113 TYR A C 1
ATOM 890 O O . TYR A 1 113 ? 10.604 3.767 -13.590 1.00 87.19 113 TYR A O 1
ATOM 898 N N . ALA A 1 114 ? 10.808 4.910 -15.510 1.00 82.81 114 ALA A N 1
ATOM 899 C CA . ALA A 1 114 ? 9.439 4.679 -15.963 1.00 82.81 114 ALA A CA 1
ATOM 900 C C . ALA A 1 114 ? 9.142 3.180 -16.145 1.00 82.81 114 ALA A C 1
ATOM 902 O O . ALA A 1 114 ? 8.119 2.700 -15.671 1.00 82.81 114 ALA A O 1
ATOM 903 N N . ARG A 1 115 ? 10.060 2.405 -16.739 1.00 82.69 115 ARG A N 1
ATOM 904 C CA . ARG A 1 115 ? 9.917 0.941 -16.880 1.00 82.69 115 ARG A CA 1
ATOM 905 C C . ARG A 1 115 ? 9.949 0.207 -15.542 1.00 82.69 115 ARG A C 1
ATOM 907 O O . ARG A 1 115 ? 9.195 -0.742 -15.347 1.00 82.69 115 ARG A O 1
ATOM 914 N N . PHE A 1 116 ? 10.796 0.641 -14.612 1.00 86.88 116 PHE A N 1
ATOM 915 C CA . PHE A 1 116 ? 10.813 0.104 -13.253 1.00 86.88 116 PHE A CA 1
ATOM 916 C C . PHE A 1 116 ? 9.463 0.330 -12.561 1.00 86.88 116 PHE A C 1
ATOM 918 O O . PHE A 1 116 ? 8.878 -0.611 -12.026 1.00 86.88 116 PHE A O 1
ATOM 925 N N . ARG A 1 117 ? 8.920 1.549 -12.656 1.00 86.56 117 ARG A N 1
ATOM 926 C CA . ARG A 1 117 ? 7.582 1.872 -12.148 1.00 86.56 117 ARG A CA 1
ATOM 927 C C . ARG A 1 117 ? 6.466 1.119 -12.878 1.00 86.56 117 ARG A C 1
ATOM 929 O O . ARG A 1 117 ? 5.518 0.696 -12.234 1.00 86.56 117 ARG A O 1
ATOM 936 N N . GLN A 1 118 ? 6.597 0.872 -14.181 1.00 83.81 118 GLN A N 1
ATOM 937 C CA . GLN A 1 118 ? 5.656 0.037 -14.934 1.00 83.81 118 GLN A CA 1
ATOM 938 C C . GLN A 1 118 ? 5.647 -1.408 -14.427 1.00 83.81 118 GLN A C 1
ATOM 940 O O . GLN A 1 118 ? 4.588 -2.018 -14.340 1.00 83.81 118 GLN A O 1
ATOM 945 N N . ASN A 1 119 ? 6.806 -1.967 -14.072 1.00 85.62 119 ASN A N 1
ATOM 946 C CA . ASN A 1 119 ? 6.868 -3.297 -13.468 1.00 85.62 119 ASN A CA 1
ATOM 947 C C . ASN A 1 119 ? 6.237 -3.322 -12.071 1.00 85.62 119 ASN A C 1
ATOM 949 O O . ASN A 1 119 ? 5.626 -4.325 -11.712 1.00 85.62 119 ASN A O 1
ATOM 953 N N . LEU A 1 120 ? 6.363 -2.234 -11.303 1.00 82.25 120 LEU A N 1
ATOM 954 C CA . LEU A 1 120 ? 5.673 -2.083 -10.022 1.00 82.25 120 LEU A CA 1
ATOM 955 C C . LEU A 1 120 ? 4.151 -2.053 -10.214 1.00 82.25 120 LEU A C 1
ATOM 957 O O . LEU A 1 120 ? 3.457 -2.807 -9.543 1.00 82.25 120 LEU A O 1
ATOM 961 N N . LEU A 1 121 ? 3.660 -1.257 -11.174 1.00 83.06 121 LEU A N 1
ATOM 962 C CA . LEU A 1 121 ? 2.243 -1.214 -11.548 1.00 83.06 121 LEU A CA 1
ATOM 963 C C . LEU A 1 121 ? 1.748 -2.609 -11.940 1.00 83.06 121 LEU A C 1
ATOM 965 O O . LEU A 1 121 ? 0.824 -3.109 -11.321 1.00 83.06 121 LEU A O 1
ATOM 969 N N . LYS A 1 122 ? 2.431 -3.276 -12.882 1.00 85.88 122 LYS A N 1
ATOM 970 C CA . LYS A 1 122 ? 2.056 -4.623 -13.334 1.00 85.88 122 LYS A CA 1
ATOM 971 C C . LYS A 1 122 ? 1.934 -5.612 -12.186 1.00 85.88 122 LYS A C 1
ATOM 973 O O . LYS A 1 122 ? 1.016 -6.409 -12.213 1.00 85.88 122 LYS A O 1
ATOM 978 N N . ARG A 1 123 ? 2.862 -5.578 -11.221 1.00 85.88 123 ARG A N 1
ATOM 979 C CA . ARG A 1 123 ? 2.848 -6.461 -10.043 1.00 85.88 123 ARG A CA 1
ATOM 980 C C . ARG A 1 123 ? 1.678 -6.180 -9.110 1.00 85.88 123 ARG A C 1
ATOM 982 O O . ARG A 1 123 ? 1.132 -7.121 -8.562 1.00 85.88 123 ARG A O 1
ATOM 989 N N . ALA A 1 124 ? 1.328 -4.910 -8.930 1.00 82.88 124 ALA A N 1
ATOM 990 C CA . ALA A 1 124 ? 0.203 -4.505 -8.094 1.00 82.88 124 ALA A CA 1
ATOM 991 C C . ALA A 1 124 ? -1.163 -4.799 -8.737 1.00 82.88 124 ALA A C 1
ATOM 993 O O . ALA A 1 124 ? -2.169 -4.740 -8.046 1.00 82.88 124 ALA A O 1
ATOM 994 N N . THR A 1 125 ? -1.202 -5.088 -10.042 1.00 86.25 125 THR A N 1
ATOM 995 C CA . THR A 1 125 ? -2.429 -5.316 -10.820 1.00 86.25 125 THR A CA 1
ATOM 996 C C . THR A 1 125 ? -2.446 -6.690 -11.507 1.00 86.25 125 THR A C 1
ATOM 998 O O . THR A 1 125 ? -3.059 -6.826 -12.566 1.00 86.25 125 THR A O 1
ATOM 1001 N N . MET A 1 126 ? -1.708 -7.690 -11.001 1.00 88.38 126 MET A N 1
ATOM 1002 C CA . MET A 1 126 ? -1.603 -9.005 -11.665 1.00 88.38 126 MET A CA 1
ATOM 1003 C C . MET A 1 126 ? -2.873 -9.834 -11.503 1.00 88.38 126 MET A C 1
ATOM 1005 O O . MET A 1 126 ? -3.368 -10.412 -12.469 1.00 88.38 126 MET A O 1
ATOM 1009 N N . ASP A 1 127 ? -3.349 -9.909 -10.270 1.00 90.25 127 ASP A N 1
ATOM 1010 C CA . ASP A 1 127 ? -4.487 -10.701 -9.823 1.00 90.25 127 ASP A CA 1
ATOM 1011 C C . ASP A 1 127 ? -5.160 -10.030 -8.614 1.00 90.25 127 ASP A C 1
ATOM 1013 O O . ASP A 1 127 ? -4.654 -9.047 -8.062 1.00 90.25 127 ASP A O 1
ATOM 1017 N N . GLU A 1 128 ? -6.314 -10.558 -8.210 1.00 87.25 128 GLU A N 1
ATOM 1018 C CA . GLU A 1 128 ? -7.121 -9.997 -7.125 1.00 87.25 128 GLU A CA 1
ATOM 1019 C C . GLU A 1 128 ? -6.349 -9.931 -5.794 1.00 87.25 128 GLU A C 1
ATOM 1021 O O . GLU A 1 128 ? -6.408 -8.914 -5.103 1.00 87.25 128 GLU A O 1
ATOM 1026 N N . GLU A 1 129 ? -5.566 -10.964 -5.459 1.00 89.38 129 GLU A N 1
ATOM 1027 C CA . GLU A 1 129 ? -4.761 -10.984 -4.231 1.00 89.38 129 GLU A CA 1
ATOM 1028 C C . GLU A 1 129 ? -3.649 -9.934 -4.261 1.00 89.38 129 GLU A C 1
ATOM 1030 O O . GLU A 1 129 ? -3.370 -9.297 -3.246 1.00 89.38 129 GLU A O 1
ATOM 1035 N N . SER A 1 130 ? -3.001 -9.738 -5.409 1.00 89.31 130 SER A N 1
ATOM 1036 C CA . SER A 1 130 ? -1.938 -8.748 -5.577 1.00 89.31 130 SER A CA 1
ATOM 1037 C C . SER A 1 130 ? -2.460 -7.324 -5.382 1.00 89.31 130 SER A C 1
ATOM 1039 O O . SER A 1 130 ? -1.789 -6.505 -4.742 1.00 89.31 130 SER A O 1
ATOM 1041 N N . ILE A 1 131 ? -3.684 -7.060 -5.850 1.00 90.25 131 ILE A N 1
ATOM 1042 C CA . ILE A 1 131 ? -4.374 -5.790 -5.646 1.00 90.25 131 ILE A CA 1
ATOM 1043 C C . ILE A 1 131 ? -4.657 -5.618 -4.153 1.00 90.25 131 ILE A C 1
ATOM 1045 O O . ILE A 1 131 ? -4.168 -4.653 -3.564 1.00 90.25 131 ILE A O 1
ATOM 1049 N N . ASP A 1 132 ? -5.298 -6.591 -3.504 1.00 91.31 132 ASP A N 1
ATOM 1050 C CA . ASP A 1 132 ? -5.622 -6.522 -2.073 1.00 91.31 132 ASP A CA 1
ATOM 1051 C C . ASP A 1 132 ? -4.360 -6.343 -1.196 1.00 91.31 132 ASP A C 1
ATOM 1053 O O . ASP A 1 132 ? -4.335 -5.509 -0.284 1.00 91.31 132 ASP A O 1
ATOM 1057 N N . ARG A 1 133 ? -3.260 -7.046 -1.506 1.00 91.94 133 ARG A N 1
ATOM 1058 C CA . ARG A 1 133 ? -1.978 -6.916 -0.782 1.00 91.94 133 ARG A CA 1
ATOM 1059 C C . ARG A 1 133 ? -1.369 -5.530 -0.953 1.00 91.94 133 ARG A C 1
ATOM 1061 O O . ARG A 1 133 ? -0.848 -4.944 0.003 1.00 91.94 133 ARG A O 1
ATOM 1068 N N . SER A 1 134 ? -1.422 -4.992 -2.168 1.00 91.44 134 SER A N 1
ATOM 1069 C CA . SER A 1 134 ? -0.894 -3.659 -2.453 1.00 91.44 134 SER A CA 1
ATOM 1070 C C . SER A 1 134 ? -1.713 -2.567 -1.751 1.00 91.44 134 SER A C 1
ATOM 1072 O O . SER A 1 134 ? -1.132 -1.637 -1.186 1.00 91.44 134 SER A O 1
ATOM 1074 N N . MET A 1 135 ? -3.034 -2.735 -1.663 1.00 93.50 135 MET A N 1
ATOM 1075 C CA . MET A 1 135 ? -3.931 -1.850 -0.922 1.00 93.50 135 MET A CA 1
ATOM 1076 C C . MET A 1 135 ? -3.647 -1.862 0.580 1.00 93.50 135 MET A C 1
ATOM 1078 O O . MET A 1 135 ? -3.544 -0.795 1.192 1.00 93.50 135 MET A O 1
ATOM 1082 N N . MET A 1 136 ? -3.459 -3.049 1.170 1.00 92.31 136 MET A N 1
ATOM 1083 C CA . MET A 1 136 ? -3.038 -3.211 2.571 1.00 92.31 136 MET A CA 1
ATOM 1084 C C . MET A 1 136 ? -1.683 -2.547 2.840 1.00 92.31 136 MET A C 1
ATOM 1086 O O . MET A 1 136 ? -1.487 -1.920 3.880 1.00 92.31 136 MET A O 1
ATOM 1090 N N . SER A 1 137 ? -0.779 -2.590 1.861 1.00 91.50 137 SER A N 1
ATOM 1091 C CA . SER A 1 137 ? 0.518 -1.901 1.908 1.00 91.50 137 SER A CA 1
ATOM 1092 C C . SER A 1 137 ? 0.418 -0.374 1.744 1.00 91.50 137 SER A C 1
ATOM 1094 O O . SER A 1 137 ? 1.433 0.321 1.797 1.00 91.50 137 SER A O 1
ATOM 1096 N N . GLY A 1 138 ? -0.789 0.165 1.545 1.00 92.12 138 GLY A N 1
ATOM 1097 C CA . GLY A 1 138 ? -1.052 1.594 1.397 1.00 92.12 138 GLY A CA 1
ATOM 1098 C C . GLY A 1 138 ? -0.924 2.129 -0.025 1.00 92.12 138 GLY A C 1
ATOM 1099 O O . GLY 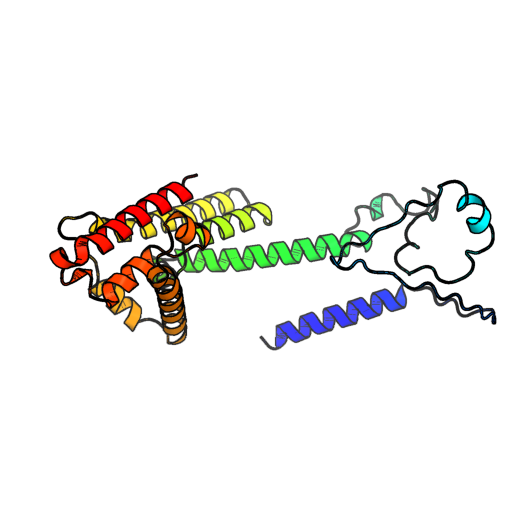A 1 138 ? -0.895 3.347 -0.193 1.00 92.12 138 GLY A O 1
ATOM 1100 N N . LEU A 1 139 ? -0.856 1.266 -1.043 1.00 91.94 139 LEU A N 1
ATOM 1101 C CA . LEU A 1 139 ? -0.890 1.708 -2.433 1.00 91.94 139 LEU A CA 1
ATOM 1102 C C . LEU A 1 139 ? -2.285 2.243 -2.773 1.00 91.94 139 LEU A C 1
ATOM 1104 O O . LEU A 1 139 ? -3.299 1.578 -2.555 1.00 91.94 139 LEU A O 1
ATOM 1108 N N . THR A 1 140 ? -2.341 3.453 -3.316 1.00 93.75 140 THR A N 1
ATOM 1109 C CA . THR A 1 140 ? -3.597 4.116 -3.660 1.00 93.75 140 THR A CA 1
ATOM 1110 C C . THR A 1 140 ? -3.763 4.264 -5.171 1.00 93.75 140 THR A C 1
ATOM 1112 O O . THR A 1 140 ? -2.768 4.283 -5.911 1.00 93.75 140 THR A O 1
ATOM 1115 N N . PRO A 1 141 ? -5.003 4.441 -5.661 1.00 94.00 141 PRO A N 1
ATOM 1116 C CA . PRO A 1 141 ? -5.218 4.806 -7.051 1.00 94.00 141 PRO A CA 1
ATOM 1117 C C . PRO A 1 141 ? -4.523 6.122 -7.422 1.00 94.00 141 PRO A C 1
ATOM 1119 O O . PRO A 1 141 ? -4.034 6.244 -8.539 1.00 94.00 141 PRO A O 1
ATOM 1122 N N . PHE A 1 142 ? -4.376 7.078 -6.496 1.00 92.75 142 PHE A N 1
ATOM 1123 C CA . PHE A 1 142 ? -3.648 8.325 -6.759 1.00 92.75 142 PHE A CA 1
ATOM 1124 C C . PHE A 1 142 ? -2.162 8.070 -7.049 1.00 92.75 142 PHE A C 1
ATOM 1126 O O . PHE A 1 142 ? -1.618 8.559 -8.049 1.00 92.75 142 PHE A O 1
ATOM 1133 N N . ALA A 1 143 ? -1.511 7.230 -6.238 1.00 90.50 143 ALA A N 1
ATOM 1134 C CA . ALA A 1 143 ? -0.134 6.805 -6.467 1.00 90.50 143 ALA A CA 1
ATOM 1135 C C . ALA A 1 143 ? 0.024 6.080 -7.817 1.00 90.50 143 ALA A C 1
ATOM 1137 O O . ALA A 1 143 ? 0.984 6.339 -8.556 1.00 90.50 143 ALA A O 1
ATOM 1138 N N . LEU A 1 144 ? -0.936 5.222 -8.184 1.00 90.69 144 LEU A N 1
ATOM 1139 C CA . LEU A 1 144 ? -0.930 4.538 -9.478 1.00 90.69 144 LEU A CA 1
ATOM 1140 C C . LEU A 1 144 ? -1.227 5.472 -10.661 1.00 90.69 144 LEU A C 1
ATOM 1142 O O . LEU A 1 144 ? -0.564 5.342 -11.691 1.00 90.69 144 LEU A O 1
ATOM 1146 N N . LYS A 1 145 ? -2.123 6.460 -10.516 1.00 91.50 145 LYS A N 1
ATOM 1147 C CA . LYS A 1 145 ? -2.399 7.512 -11.519 1.00 91.50 145 LYS A CA 1
ATOM 1148 C C . LYS A 1 145 ? -1.112 8.279 -11.828 1.00 91.50 145 LYS A C 1
ATOM 1150 O O . LYS A 1 145 ? -0.771 8.481 -12.992 1.00 91.50 145 LYS A O 1
ATOM 1155 N N . LYS A 1 146 ? -0.326 8.616 -10.798 1.00 88.81 146 LYS A N 1
ATOM 1156 C CA . LYS A 1 146 ? 0.992 9.254 -10.957 1.00 88.81 146 LYS A CA 1
ATOM 1157 C C . LYS A 1 146 ? 1.992 8.360 -11.696 1.00 88.81 146 LYS A C 1
ATOM 1159 O O . LYS A 1 146 ? 2.685 8.835 -12.592 1.00 88.81 146 LYS A O 1
ATOM 1164 N N . ILE A 1 147 ? 2.059 7.069 -11.357 1.00 87.38 147 ILE A N 1
ATOM 1165 C CA . ILE A 1 147 ? 2.918 6.099 -12.058 1.00 87.38 147 ILE A CA 1
ATOM 1166 C C . ILE A 1 147 ? 2.522 5.983 -13.535 1.00 87.38 147 ILE A C 1
ATOM 1168 O O . ILE A 1 147 ? 3.393 6.067 -14.400 1.00 87.38 147 ILE A O 1
ATOM 1172 N N . LYS A 1 148 ? 1.226 5.836 -13.821 1.00 88.94 148 LYS A N 1
ATOM 1173 C CA . LYS A 1 148 ? 0.665 5.795 -15.175 1.00 88.94 148 LYS A CA 1
ATOM 1174 C C . LYS A 1 148 ? 1.071 7.025 -15.989 1.00 88.94 148 LYS A C 1
ATOM 1176 O O . LYS A 1 148 ? 1.650 6.882 -17.066 1.00 88.94 148 LYS A O 1
ATOM 1181 N N . ASN A 1 149 ? 0.840 8.218 -15.446 1.00 88.06 149 ASN A N 1
ATOM 1182 C CA . ASN A 1 149 ? 1.154 9.480 -16.117 1.00 88.06 149 ASN A CA 1
ATOM 1183 C C . ASN A 1 149 ? 2.659 9.629 -16.382 1.00 88.06 149 ASN A C 1
ATOM 1185 O O . ASN A 1 149 ? 3.055 10.034 -17.474 1.00 88.06 149 ASN A O 1
ATOM 1189 N N . ASP A 1 150 ? 3.505 9.232 -15.426 1.00 84.06 150 ASP A N 1
ATOM 1190 C CA . ASP A 1 150 ? 4.960 9.233 -15.609 1.00 84.06 150 ASP A CA 1
ATOM 1191 C C . ASP A 1 150 ? 5.394 8.265 -16.727 1.00 84.06 150 ASP A C 1
ATOM 1193 O O . ASP A 1 150 ? 6.286 8.588 -17.517 1.00 84.06 150 ASP A O 1
ATOM 1197 N N . ILE A 1 151 ? 4.763 7.090 -16.838 1.00 83.19 151 ILE A N 1
ATOM 1198 C CA . ILE A 1 151 ? 5.050 6.130 -17.916 1.00 83.19 151 ILE A CA 1
ATOM 1199 C C . ILE A 1 151 ? 4.659 6.712 -19.274 1.00 83.19 151 ILE A C 1
ATOM 1201 O O . ILE A 1 151 ? 5.458 6.636 -20.207 1.00 83.19 151 ILE A O 1
ATOM 1205 N N . PHE A 1 152 ? 3.476 7.320 -19.386 1.00 85.19 152 PHE A N 1
ATOM 1206 C CA . PHE A 1 152 ? 3.025 7.955 -20.627 1.00 85.19 152 PHE A CA 1
ATOM 1207 C C . PHE A 1 152 ? 3.888 9.153 -21.022 1.00 85.19 152 PHE A C 1
ATOM 1209 O O . PHE A 1 152 ? 4.139 9.360 -22.206 1.00 85.19 152 PHE A O 1
ATOM 1216 N N . HIS A 1 153 ? 4.396 9.908 -20.048 1.00 83.50 153 HIS A N 1
ATOM 1217 C CA . HIS A 1 153 ? 5.246 11.060 -20.320 1.00 83.50 153 HIS A CA 1
ATOM 1218 C C . HIS A 1 153 ? 6.660 10.667 -20.785 1.00 83.50 153 HIS A C 1
ATOM 1220 O O . HIS A 1 153 ? 7.210 11.287 -21.696 1.00 83.50 153 HIS A O 1
ATOM 1226 N N . TYR A 1 154 ? 7.272 9.647 -20.171 1.00 75.75 154 TYR A N 1
ATOM 1227 C CA . TYR A 1 154 ? 8.675 9.299 -20.433 1.00 75.75 154 TYR A CA 1
ATOM 1228 C C . TYR A 1 154 ? 8.882 8.144 -21.413 1.00 75.75 154 TYR A C 1
ATOM 1230 O O . TYR A 1 154 ? 9.975 8.017 -21.971 1.00 75.75 154 TYR A O 1
ATOM 1238 N N . SER A 1 155 ? 7.875 7.303 -21.635 1.00 71.38 155 SER A N 1
ATOM 1239 C CA . SER A 1 155 ? 7.938 6.203 -22.590 1.00 71.38 155 SER A CA 1
ATOM 1240 C C . SER A 1 155 ? 7.082 6.528 -23.803 1.00 71.38 155 SER A C 1
ATOM 1242 O O . SER A 1 155 ? 5.900 6.829 -23.664 1.00 71.38 155 SER A O 1
ATOM 1244 N N . SER A 1 156 ? 7.634 6.358 -25.008 1.00 63.25 156 SER A N 1
ATOM 1245 C CA . SER A 1 156 ? 6.824 6.188 -26.216 1.00 63.25 156 SER A CA 1
ATOM 1246 C C . SER A 1 156 ? 6.133 4.826 -26.126 1.00 63.25 156 SER A C 1
ATOM 1248 O O . SER A 1 156 ? 6.567 3.843 -26.731 1.00 63.25 156 SER A O 1
ATOM 1250 N N . SER A 1 157 ? 5.131 4.734 -25.254 1.00 59.28 157 SER A N 1
ATOM 1251 C CA . SER A 1 157 ? 4.256 3.577 -25.176 1.00 59.28 157 SER A CA 1
ATOM 1252 C C . SER A 1 157 ? 3.610 3.418 -26.547 1.00 59.28 157 SER A C 1
ATOM 1254 O O . SER A 1 157 ? 2.975 4.331 -27.073 1.00 59.28 157 SER A O 1
ATOM 1256 N N . VAL A 1 158 ? 3.851 2.269 -27.179 1.00 61.72 158 VAL A N 1
ATOM 1257 C CA . VAL A 1 158 ? 3.122 1.894 -28.392 1.00 61.72 158 VAL A CA 1
ATOM 1258 C C . VAL A 1 158 ? 1.633 1.926 -28.022 1.00 61.72 158 VAL A C 1
ATOM 1260 O O . VAL A 1 158 ? 1.317 1.558 -26.890 1.00 61.72 158 VAL A O 1
ATOM 1263 N N . PRO A 1 159 ? 0.700 2.316 -28.910 1.00 69.56 159 PRO A N 1
ATOM 1264 C CA . PRO A 1 159 ? -0.718 2.434 -28.552 1.00 69.56 159 PRO A CA 1
ATOM 1265 C C . PRO A 1 159 ? -1.286 1.226 -27.780 1.00 69.56 159 PRO A C 1
ATOM 1267 O O . PRO A 1 159 ? -2.088 1.393 -26.868 1.00 69.56 159 PRO A O 1
ATOM 1270 N N . ARG A 1 160 ? -0.797 0.008 -28.067 1.00 73.12 160 ARG A N 1
ATOM 1271 C CA . ARG A 1 160 ? -1.141 -1.220 -27.324 1.00 73.12 160 ARG A CA 1
ATOM 1272 C C . ARG A 1 160 ? -0.714 -1.205 -25.851 1.00 73.12 160 ARG A C 1
ATOM 1274 O O . ARG A 1 160 ? -1.478 -1.651 -25.002 1.00 73.12 160 ARG A O 1
ATOM 1281 N N . ASP A 1 161 ? 0.480 -0.703 -25.546 1.00 80.88 161 ASP A N 1
ATOM 1282 C CA . ASP A 1 161 ? 0.970 -0.587 -24.169 1.00 80.88 161 ASP A CA 1
ATOM 1283 C C . ASP A 1 161 ? 0.175 0.465 -23.398 1.00 80.88 161 ASP A C 1
ATOM 1285 O O . ASP A 1 161 ? -0.145 0.244 -22.234 1.00 80.88 161 ASP A O 1
ATOM 1289 N N . ALA A 1 162 ? -0.178 1.577 -24.051 1.00 84.25 162 ALA A N 1
ATOM 1290 C CA . ALA A 1 162 ? -0.978 2.630 -23.436 1.00 84.25 162 ALA A CA 1
ATOM 1291 C C . ALA A 1 162 ? -2.371 2.124 -23.034 1.00 84.25 162 ALA A C 1
ATOM 1293 O O . ALA A 1 162 ? -2.771 2.285 -21.883 1.00 84.25 162 ALA A O 1
ATOM 1294 N N . ILE A 1 163 ? -3.055 1.418 -23.943 1.00 86.81 163 ILE A N 1
ATOM 1295 C CA . ILE A 1 163 ? -4.358 0.791 -23.668 1.00 86.81 163 ILE A CA 1
ATOM 1296 C C . ILE A 1 163 ? -4.251 -0.212 -22.515 1.00 86.81 163 ILE A C 1
ATOM 1298 O O . ILE A 1 163 ? -5.112 -0.238 -21.640 1.00 86.81 163 ILE A O 1
ATOM 1302 N N . LYS A 1 164 ? -3.194 -1.034 -22.491 1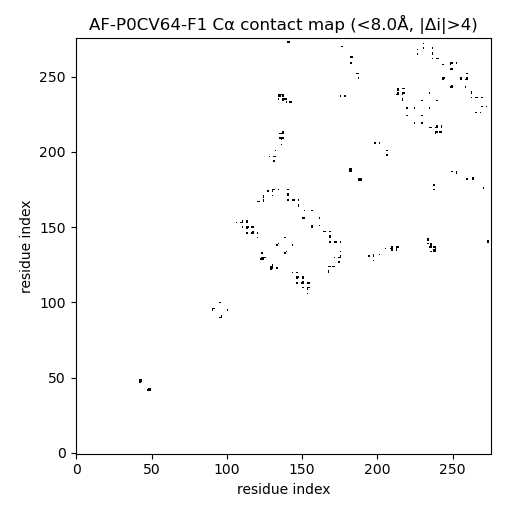.00 87.81 164 LYS A N 1
ATOM 1303 C CA . LYS A 1 164 ? -3.000 -2.007 -21.413 1.00 87.81 164 LYS A CA 1
ATOM 1304 C C . LYS A 1 164 ? -2.777 -1.324 -20.061 1.00 87.81 164 LYS A C 1
ATOM 1306 O O . LYS A 1 164 ? -3.412 -1.714 -19.095 1.00 87.81 164 LYS A O 1
ATOM 1311 N N . ILE A 1 165 ? -1.925 -0.301 -20.002 1.00 87.12 165 ILE A N 1
ATOM 1312 C CA . ILE A 1 165 ? -1.664 0.459 -18.771 1.00 87.12 165 ILE A CA 1
ATOM 1313 C C . ILE A 1 165 ? -2.947 1.127 -18.259 1.00 87.12 165 ILE A C 1
ATOM 1315 O O . ILE A 1 165 ? -3.198 1.119 -17.057 1.00 87.12 165 ILE A O 1
ATOM 1319 N N . GLU A 1 166 ? -3.760 1.686 -19.159 1.00 90.44 166 GLU A N 1
ATOM 1320 C CA . GLU A 1 166 ? -5.046 2.286 -18.796 1.00 90.44 166 GLU A CA 1
ATOM 1321 C C . GLU A 1 166 ? -6.015 1.234 -18.243 1.00 90.44 166 GLU A C 1
ATOM 1323 O O . GLU A 1 166 ? -6.638 1.456 -17.209 1.00 90.44 166 GLU A O 1
ATOM 1328 N N . LYS A 1 167 ? -6.089 0.056 -18.878 1.00 91.00 167 LYS A N 1
ATOM 1329 C CA . LYS A 1 167 ? -6.910 -1.064 -18.405 1.00 91.00 167 LYS A CA 1
ATOM 1330 C C . LYS A 1 167 ? -6.460 -1.570 -17.032 1.00 91.00 167 LYS A C 1
ATOM 1332 O O . LYS A 1 167 ? -7.307 -1.780 -16.171 1.00 91.00 167 LYS A O 1
ATOM 1337 N N . ASP A 1 168 ? -5.155 -1.748 -16.833 1.00 88.75 168 ASP A N 1
ATOM 1338 C CA . ASP A 1 168 ? -4.574 -2.193 -15.561 1.00 88.75 168 ASP A CA 1
ATOM 1339 C C . ASP A 1 168 ? -4.889 -1.172 -14.446 1.00 88.75 168 ASP A C 1
ATOM 1341 O O . ASP A 1 168 ? -5.284 -1.550 -13.344 1.00 88.75 168 ASP A O 1
ATOM 1345 N N . TYR A 1 169 ? -4.790 0.130 -14.747 1.00 92.00 169 TYR A N 1
ATOM 1346 C CA . TYR A 1 169 ? -5.163 1.205 -13.825 1.00 92.00 169 TYR A CA 1
ATOM 1347 C C . TYR A 1 169 ? -6.659 1.197 -13.487 1.00 92.00 169 TYR A C 1
ATOM 1349 O O . TYR A 1 169 ? -7.006 1.226 -12.309 1.00 92.00 169 TYR A O 1
ATOM 1357 N N . ASN A 1 170 ? -7.540 1.125 -14.487 1.00 92.25 170 ASN A N 1
ATOM 1358 C CA . ASN A 1 170 ? -8.987 1.117 -14.260 1.00 92.25 170 ASN A CA 1
ATOM 1359 C C . ASN A 1 170 ? -9.414 -0.115 -13.455 1.00 92.25 170 ASN A C 1
ATOM 1361 O O . ASN A 1 170 ? -10.155 0.018 -12.490 1.00 92.25 170 ASN A O 1
ATOM 1365 N N . SER A 1 171 ? -8.850 -1.289 -13.761 1.00 90.94 171 SER A N 1
ATOM 1366 C CA . SER A 1 171 ? -9.089 -2.512 -12.986 1.00 90.94 171 SER A CA 1
ATOM 1367 C C . SER A 1 171 ? -8.698 -2.350 -11.516 1.00 90.94 171 SER A C 1
ATOM 1369 O O . SER A 1 171 ? -9.395 -2.854 -10.638 1.00 90.94 171 SER A O 1
ATOM 1371 N N . TYR A 1 172 ? -7.593 -1.651 -11.238 1.00 93.06 172 TYR A N 1
ATOM 1372 C CA . TYR A 1 172 ? -7.193 -1.353 -9.867 1.00 93.06 172 TYR A CA 1
ATOM 1373 C C . TYR A 1 172 ? -8.173 -0.403 -9.181 1.00 93.06 172 TYR A C 1
ATOM 1375 O O . TYR A 1 172 ? -8.546 -0.646 -8.041 1.00 93.06 172 TYR A O 1
ATOM 1383 N N . VAL A 1 173 ? -8.575 0.681 -9.855 1.00 94.12 173 VAL A N 1
ATOM 1384 C CA . VAL A 1 173 ? -9.536 1.666 -9.329 1.00 94.12 173 VAL A CA 1
ATOM 1385 C C . VAL A 1 173 ? -10.851 0.976 -8.965 1.00 94.12 173 VAL A C 1
ATOM 1387 O O . VAL A 1 173 ? -11.322 1.132 -7.839 1.00 94.12 173 VAL A O 1
ATOM 1390 N N . ASP A 1 174 ? -11.387 0.164 -9.877 1.00 93.44 174 ASP A N 1
ATOM 1391 C CA . ASP A 1 174 ? -12.650 -0.551 -9.692 1.00 93.44 174 ASP A CA 1
ATOM 1392 C C . ASP A 1 174 ? -12.578 -1.510 -8.497 1.00 93.44 174 ASP A C 1
ATOM 1394 O O . ASP A 1 174 ? -13.457 -1.503 -7.632 1.00 93.44 174 ASP A O 1
ATOM 1398 N N . GLN A 1 175 ? -11.503 -2.299 -8.388 1.00 92.56 175 GLN A N 1
ATOM 1399 C CA . GLN A 1 175 ? -11.328 -3.209 -7.255 1.00 92.56 175 GLN A CA 1
ATOM 1400 C C . GLN A 1 175 ? -11.075 -2.456 -5.941 1.00 92.56 175 GLN A C 1
ATOM 1402 O O . GLN A 1 175 ? -11.592 -2.865 -4.899 1.00 92.56 175 GLN A O 1
ATOM 1407 N N . PHE A 1 176 ? -10.326 -1.349 -5.982 1.00 94.06 176 PHE A N 1
ATOM 1408 C CA . PHE A 1 176 ? -10.041 -0.514 -4.818 1.00 94.06 176 PHE A CA 1
ATOM 1409 C C . PHE A 1 176 ? -11.326 0.039 -4.209 1.00 94.06 176 PHE A C 1
ATOM 1411 O O . PHE A 1 176 ? -11.553 -0.112 -3.007 1.00 94.06 176 PHE A O 1
ATOM 1418 N N . PHE A 1 177 ? -12.180 0.647 -5.036 1.00 94.38 177 PHE A N 1
ATOM 1419 C CA . PHE A 1 177 ? -13.452 1.200 -4.578 1.00 94.38 177 PHE A CA 1
ATOM 1420 C C . PHE A 1 177 ? -14.491 0.119 -4.271 1.00 94.38 177 PHE A C 1
ATOM 1422 O O . PHE A 1 177 ? -15.268 0.270 -3.326 1.00 94.38 177 PHE A O 1
ATOM 1429 N N . GLY A 1 178 ? -14.422 -1.026 -4.957 1.00 92.38 178 GLY A N 1
ATOM 1430 C CA . GLY A 1 178 ? -15.242 -2.199 -4.663 1.00 92.38 178 GLY A CA 1
ATOM 1431 C C . GLY A 1 178 ? -15.129 -2.687 -3.213 1.00 92.38 178 GLY A C 1
ATOM 1432 O O . GLY A 1 178 ? -16.125 -3.147 -2.651 1.00 92.38 178 GLY A O 1
ATOM 1433 N N . GLN A 1 179 ? -13.971 -2.504 -2.559 1.00 91.69 179 GLN A N 1
ATOM 1434 C CA . GLN A 1 179 ? -13.786 -2.863 -1.142 1.00 91.69 179 GLN A CA 1
ATOM 1435 C C . GLN A 1 179 ? -14.668 -2.048 -0.176 1.00 91.69 179 GLN A C 1
ATOM 1437 O O . GLN A 1 179 ? -14.892 -2.481 0.955 1.00 91.69 179 GLN A O 1
ATOM 1442 N N . PHE A 1 180 ? -15.189 -0.887 -0.594 1.00 93.69 180 PHE A N 1
ATOM 1443 C CA . PHE A 1 180 ? -16.048 -0.032 0.236 1.00 93.69 180 PHE A CA 1
ATOM 1444 C C . PHE A 1 180 ? -17.542 -0.251 -0.008 1.00 93.69 180 PHE A C 1
ATOM 1446 O O . PHE A 1 180 ? -18.353 0.340 0.700 1.00 93.69 180 PHE A O 1
ATOM 1453 N N . ASN A 1 181 ? -17.945 -1.130 -0.931 1.00 91.88 181 ASN A N 1
ATOM 1454 C CA . ASN A 1 181 ? -19.365 -1.414 -1.188 1.00 91.88 181 ASN A CA 1
ATOM 1455 C C . ASN A 1 181 ? -20.124 -1.820 0.084 1.00 91.88 181 ASN A C 1
ATOM 1457 O O . ASN A 1 181 ? -21.300 -1.507 0.260 1.00 91.88 181 ASN A O 1
ATOM 1461 N N . GLY A 1 182 ? -19.442 -2.516 0.992 1.00 90.69 182 GLY A N 1
ATOM 1462 C CA . GLY A 1 182 ? -19.993 -2.906 2.278 1.00 90.69 182 GLY A CA 1
ATOM 1463 C C . GLY A 1 182 ? -20.029 -1.793 3.334 1.00 90.69 182 GLY A C 1
ATOM 1464 O O . GLY A 1 182 ? -20.880 -1.848 4.219 1.00 90.69 182 GLY A O 1
ATOM 1465 N N . LEU A 1 183 ? -19.198 -0.747 3.211 1.00 92.88 183 LEU A N 1
ATOM 1466 C CA . LEU A 1 183 ? -19.185 0.419 4.109 1.00 92.88 183 LEU A CA 1
ATOM 1467 C C . LEU A 1 183 ? -20.504 1.201 4.054 1.00 92.88 183 LEU A C 1
ATOM 1469 O O . LEU A 1 183 ? -20.929 1.768 5.057 1.00 92.88 183 LEU A O 1
ATOM 1473 N N . PHE A 1 184 ? -21.139 1.244 2.881 1.00 91.56 184 PHE A N 1
ATOM 1474 C CA . PHE A 1 184 ? -22.373 1.996 2.638 1.00 91.56 184 PHE A CA 1
ATOM 1475 C C . PHE A 1 184 ? -23.657 1.205 2.935 1.00 91.56 184 PHE A C 1
ATOM 1477 O O . PHE A 1 184 ? -24.749 1.727 2.721 1.00 91.56 184 PHE A O 1
ATOM 1484 N N . LYS A 1 185 ? -23.544 -0.033 3.432 1.00 90.88 185 LYS A N 1
ATOM 1485 C CA . LYS A 1 185 ? -24.683 -0.807 3.947 1.00 90.88 185 LYS A CA 1
ATOM 1486 C C . LYS A 1 185 ? -25.016 -0.390 5.384 1.00 90.88 185 LYS A C 1
ATOM 1488 O O . LYS A 1 185 ? -24.176 0.198 6.065 1.00 90.88 185 LYS A O 1
ATOM 1493 N N . ASP A 1 186 ? -26.227 -0.714 5.832 1.00 84.75 186 ASP A N 1
ATOM 1494 C CA . ASP A 1 186 ? -26.690 -0.471 7.200 1.00 84.75 186 ASP A CA 1
ATOM 1495 C C . ASP A 1 186 ? -27.159 -1.791 7.854 1.00 84.75 186 ASP A C 1
ATOM 1497 O O . ASP A 1 186 ? -28.191 -2.331 7.443 1.00 84.75 186 ASP A O 1
ATOM 1501 N N . PRO A 1 187 ? -26.392 -2.376 8.798 1.00 85.38 187 PR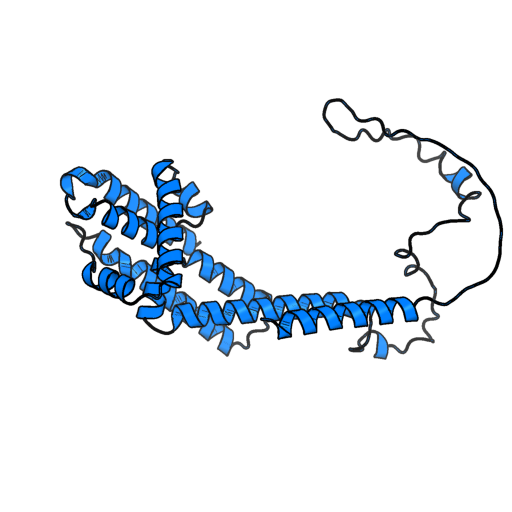O A N 1
ATOM 1502 C CA . PRO A 1 187 ? -25.073 -1.932 9.256 1.00 85.38 187 PRO A CA 1
ATOM 1503 C C . PRO A 1 187 ? -23.970 -2.172 8.201 1.00 85.38 187 PRO A C 1
ATOM 1505 O O . PRO A 1 187 ? -24.140 -3.001 7.297 1.00 85.38 187 PRO A O 1
ATOM 1508 N N . PRO A 1 188 ? -22.811 -1.496 8.311 1.00 86.38 188 PRO A N 1
ATOM 1509 C CA . PRO A 1 188 ? -21.663 -1.754 7.446 1.00 86.38 188 PRO A CA 1
ATOM 1510 C C . PRO A 1 188 ? -21.184 -3.210 7.529 1.00 86.38 188 PRO A C 1
ATOM 1512 O O . PRO A 1 188 ? -21.032 -3.766 8.617 1.00 86.38 188 PRO A O 1
ATOM 1515 N N . VAL A 1 189 ? -20.895 -3.824 6.381 1.00 86.44 189 VAL A N 1
ATOM 1516 C CA . VAL A 1 189 ? -20.437 -5.221 6.274 1.00 86.44 189 VAL A CA 1
ATOM 1517 C C . VAL A 1 189 ? -19.064 -5.259 5.614 1.00 86.44 189 VAL A C 1
ATOM 1519 O O . VAL A 1 189 ? -18.867 -4.624 4.588 1.00 86.44 189 VAL A O 1
ATOM 1522 N N . PHE A 1 190 ? -18.119 -6.035 6.146 1.00 83.06 190 PHE A N 1
ATOM 1523 C CA . PHE A 1 190 ? -16.770 -6.143 5.577 1.00 83.06 190 PHE A CA 1
ATOM 1524 C C . PHE A 1 190 ? -16.306 -7.589 5.468 1.00 83.06 190 PHE A C 1
ATOM 1526 O O . PHE A 1 190 ? -16.618 -8.425 6.318 1.00 83.06 190 PHE A O 1
ATOM 1533 N N . GLU A 1 191 ? -15.463 -7.867 4.477 1.00 84.12 191 GLU A N 1
ATOM 1534 C CA . GLU A 1 191 ? -14.822 -9.170 4.273 1.00 84.12 191 GLU A CA 1
ATOM 1535 C C . GLU A 1 191 ? -13.623 -9.369 5.219 1.00 84.12 191 GLU A C 1
ATOM 1537 O O . GLU A 1 191 ? -12.517 -9.719 4.810 1.00 84.12 191 GLU A O 1
ATOM 1542 N N . MET A 1 192 ? -13.822 -9.155 6.526 1.00 82.06 192 MET A N 1
ATOM 1543 C CA . MET A 1 192 ? -12.741 -9.179 7.525 1.00 82.06 192 MET A CA 1
ATOM 1544 C C . MET A 1 192 ? -11.944 -10.490 7.499 1.00 82.06 192 MET A C 1
ATOM 1546 O O . MET A 1 192 ? -10.732 -10.483 7.704 1.00 82.06 192 MET A O 1
ATOM 1550 N N . ALA A 1 193 ? -12.617 -11.619 7.255 1.00 87.31 193 ALA A N 1
ATOM 1551 C CA . ALA A 1 193 ? -11.977 -12.928 7.167 1.00 87.31 193 ALA A CA 1
ATOM 1552 C C . ALA A 1 193 ? -11.007 -13.021 5.977 1.00 87.31 193 ALA A C 1
ATOM 1554 O O . ALA A 1 193 ? -9.914 -13.565 6.135 1.00 87.31 193 ALA A O 1
ATOM 1555 N N . LYS A 1 194 ? -11.367 -12.439 4.823 1.00 90.38 194 LYS A N 1
ATOM 1556 C CA . LYS A 1 194 ? -10.514 -12.387 3.627 1.00 90.38 194 LYS A CA 1
ATOM 1557 C C . LYS A 1 194 ? -9.234 -11.613 3.924 1.00 90.38 194 LYS A C 1
ATOM 1559 O O . LYS A 1 194 ? -8.141 -12.132 3.724 1.00 90.38 194 LYS A O 1
ATOM 1564 N N . TRP A 1 195 ? -9.362 -10.411 4.486 1.00 90.19 195 TRP A N 1
ATOM 1565 C CA . TRP A 1 195 ? -8.206 -9.561 4.777 1.00 90.19 195 TRP A CA 1
ATOM 1566 C C . TRP A 1 195 ? -7.316 -10.127 5.886 1.00 90.19 195 TRP A C 1
ATOM 1568 O O . TRP A 1 195 ? -6.098 -10.057 5.778 1.00 90.19 195 TRP A O 1
ATOM 1578 N N . LYS A 1 196 ? -7.892 -10.740 6.929 1.00 91.12 196 LYS A N 1
ATOM 1579 C CA . LYS A 1 196 ? -7.106 -11.416 7.978 1.00 91.12 196 LYS A CA 1
ATOM 1580 C C . LYS A 1 196 ? -6.316 -12.601 7.435 1.00 91.12 196 LYS A C 1
ATOM 1582 O O . LYS A 1 196 ? -5.177 -12.799 7.844 1.00 91.12 196 LYS A O 1
ATOM 1587 N N . LYS A 1 197 ? -6.908 -13.374 6.520 1.00 93.44 197 LYS A N 1
ATOM 1588 C CA . LYS A 1 197 ? -6.200 -14.452 5.828 1.00 93.44 197 LYS A CA 1
ATOM 1589 C C . LYS A 1 197 ? -5.050 -13.889 4.988 1.00 93.44 197 LYS A C 1
ATOM 1591 O O . LYS A 1 197 ? -3.931 -14.363 5.113 1.00 93.44 197 LYS A O 1
ATOM 1596 N N . LEU A 1 198 ? -5.303 -12.825 4.226 1.00 92.12 198 LEU A N 1
ATOM 1597 C CA . LEU A 1 198 ? -4.276 -12.165 3.419 1.00 92.12 198 LEU A CA 1
ATOM 1598 C C . LEU A 1 198 ? -3.100 -11.657 4.275 1.00 92.12 198 LEU A C 1
ATOM 1600 O O . LEU A 1 198 ? -1.952 -11.895 3.925 1.00 92.12 198 LEU A O 1
ATOM 1604 N N . GLU A 1 199 ? -3.378 -11.008 5.413 1.00 91.94 199 GLU A N 1
ATOM 1605 C CA . GLU A 1 199 ? -2.363 -10.526 6.372 1.00 91.94 199 GLU A CA 1
ATOM 1606 C C . GLU A 1 199 ? -1.533 -11.682 6.965 1.00 91.94 199 GLU A C 1
ATOM 1608 O O . GLU A 1 199 ? -0.325 -11.540 7.176 1.00 91.94 199 GLU A O 1
ATOM 1613 N N . ALA A 1 200 ? -2.151 -12.846 7.194 1.00 92.94 200 ALA A N 1
ATOM 1614 C CA . ALA A 1 200 ? -1.455 -14.050 7.652 1.00 92.94 200 ALA A CA 1
ATOM 1615 C C . ALA A 1 200 ? -0.566 -14.678 6.562 1.00 92.94 200 ALA A C 1
ATOM 1617 O O . ALA A 1 200 ? 0.512 -15.181 6.879 1.00 92.94 200 ALA A O 1
ATOM 1618 N N . ASP A 1 201 ? -0.986 -14.600 5.297 1.00 93.62 201 ASP A N 1
ATOM 1619 C CA . ASP A 1 201 ? -0.264 -15.142 4.136 1.00 93.62 201 ASP A CA 1
ATOM 1620 C C . ASP A 1 201 ? 0.835 -14.189 3.608 1.00 93.62 201 ASP A C 1
ATOM 1622 O O . ASP A 1 201 ? 1.609 -14.545 2.710 1.00 93.62 201 ASP A O 1
ATOM 1626 N N . MET A 1 202 ? 0.925 -12.970 4.151 1.00 92.25 202 MET A N 1
ATOM 1627 C CA . MET A 1 202 ? 1.973 -12.002 3.823 1.00 92.25 202 MET A CA 1
ATOM 1628 C C . MET A 1 202 ? 3.340 -12.409 4.373 1.00 92.25 202 MET A C 1
ATOM 1630 O O . MET A 1 202 ? 3.495 -12.891 5.496 1.00 92.25 202 MET A O 1
ATOM 1634 N N . THR A 1 203 ? 4.379 -12.103 3.602 1.00 93.44 203 THR A N 1
ATOM 1635 C CA . THR A 1 203 ? 5.767 -12.180 4.064 1.00 93.44 203 THR A CA 1
ATOM 1636 C C . THR A 1 203 ? 6.024 -11.192 5.205 1.00 93.44 203 THR A C 1
ATOM 1638 O O . THR A 1 203 ? 5.375 -10.151 5.320 1.00 93.44 203 THR A O 1
ATOM 1641 N N . SER A 1 204 ? 7.049 -11.447 6.024 1.00 93.62 204 SER A N 1
ATOM 1642 C CA . SER A 1 204 ? 7.420 -10.530 7.113 1.00 93.62 204 SER A CA 1
ATOM 1643 C C . SER A 1 204 ? 7.723 -9.110 6.620 1.00 93.62 204 SER A C 1
ATOM 1645 O O . SER A 1 204 ? 7.438 -8.141 7.317 1.00 93.62 204 SER A O 1
ATOM 1647 N N . THR A 1 205 ? 8.276 -8.965 5.410 1.00 93.31 205 THR A N 1
ATOM 1648 C CA . THR A 1 205 ? 8.520 -7.650 4.800 1.00 93.31 205 THR A CA 1
ATOM 1649 C C . THR A 1 205 ? 7.216 -6.939 4.448 1.00 93.31 205 THR A C 1
ATOM 1651 O O . THR A 1 205 ? 7.086 -5.756 4.750 1.00 93.31 205 THR A O 1
ATOM 1654 N N . GLU A 1 206 ? 6.243 -7.640 3.866 1.00 91.56 206 GLU A N 1
ATOM 1655 C CA . GLU A 1 206 ? 4.921 -7.077 3.552 1.00 91.56 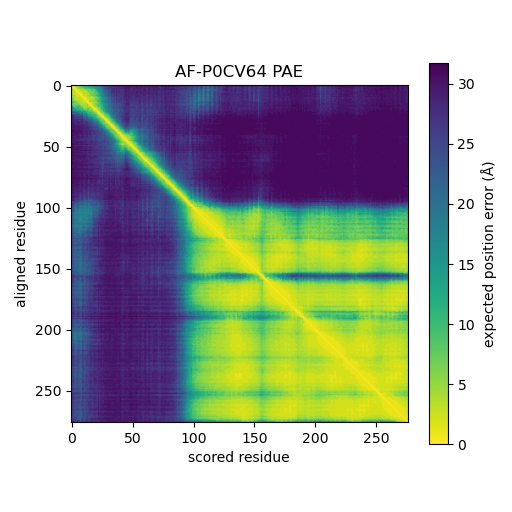206 GLU A CA 1
ATOM 1656 C C . GLU A 1 206 ? 4.181 -6.654 4.827 1.00 91.56 206 GLU A C 1
ATOM 1658 O O . GLU A 1 206 ? 3.693 -5.529 4.901 1.00 91.56 206 GLU A O 1
ATOM 1663 N N . GLN A 1 207 ? 4.215 -7.476 5.880 1.00 92.94 207 GLN A N 1
ATOM 1664 C CA . GLN A 1 207 ? 3.622 -7.132 7.179 1.00 92.94 207 GLN A CA 1
ATOM 1665 C C . GLN A 1 207 ? 4.263 -5.884 7.812 1.00 92.94 207 GLN A C 1
ATOM 1667 O O . GLN A 1 207 ? 3.577 -5.073 8.435 1.00 92.94 207 GLN A O 1
ATOM 1672 N N . ILE A 1 208 ? 5.580 -5.689 7.663 1.00 94.75 208 ILE A N 1
ATOM 1673 C CA . ILE A 1 208 ? 6.260 -4.463 8.124 1.00 94.75 208 ILE A CA 1
ATOM 1674 C C . ILE A 1 208 ? 5.767 -3.238 7.341 1.00 94.75 208 ILE A C 1
ATOM 1676 O O . ILE A 1 208 ? 5.547 -2.175 7.934 1.00 94.75 208 ILE A O 1
ATOM 1680 N N . VAL A 1 209 ? 5.582 -3.373 6.025 1.00 93.94 209 VAL A N 1
ATOM 1681 C CA . VAL A 1 209 ? 5.067 -2.293 5.172 1.00 93.94 209 VAL A CA 1
ATOM 1682 C C . VAL A 1 209 ? 3.622 -1.957 5.542 1.00 93.94 209 VAL A C 1
ATOM 1684 O O . VAL A 1 209 ? 3.329 -0.782 5.762 1.00 93.94 209 VAL A O 1
ATOM 1687 N N . GLU A 1 210 ? 2.752 -2.956 5.719 1.00 94.44 210 GLU A N 1
ATOM 1688 C CA . GLU A 1 210 ? 1.369 -2.766 6.182 1.00 94.44 210 GLU A CA 1
ATOM 1689 C C . GLU A 1 210 ? 1.332 -2.034 7.532 1.00 94.44 210 GLU A C 1
ATOM 1691 O O . GLU A 1 210 ? 0.631 -1.033 7.686 1.00 94.44 210 GLU A O 1
ATOM 1696 N N . ARG A 1 211 ? 2.134 -2.470 8.514 1.00 94.75 211 ARG A N 1
ATOM 1697 C CA . ARG A 1 211 ? 2.225 -1.803 9.826 1.00 94.75 211 ARG A CA 1
ATOM 1698 C C . ARG A 1 211 ? 2.692 -0.358 9.702 1.00 94.75 211 ARG A C 1
ATOM 1700 O O . ARG A 1 211 ? 2.180 0.514 10.397 1.00 94.75 211 ARG A O 1
ATOM 1707 N N . THR A 1 212 ? 3.644 -0.089 8.812 1.00 95.88 212 THR A N 1
ATOM 1708 C CA . THR A 1 212 ? 4.125 1.274 8.549 1.00 95.88 212 THR A CA 1
ATOM 1709 C C . THR A 1 212 ? 3.024 2.138 7.941 1.00 95.88 212 THR A C 1
ATOM 1711 O O . THR A 1 212 ? 2.833 3.275 8.376 1.00 95.88 212 THR A O 1
ATOM 1714 N N . ALA A 1 213 ? 2.265 1.594 6.986 1.00 95.31 213 ALA A N 1
ATOM 1715 C CA . ALA A 1 213 ? 1.118 2.269 6.396 1.00 95.31 213 ALA A CA 1
ATOM 1716 C C . ALA A 1 213 ? 0.050 2.570 7.461 1.00 95.31 213 ALA A C 1
ATOM 1718 O O . ALA A 1 213 ? -0.359 3.723 7.601 1.00 95.31 213 ALA A O 1
ATOM 1719 N N . LEU A 1 214 ? -0.327 1.580 8.275 1.00 96.31 214 LEU A N 1
ATOM 1720 C CA . LEU A 1 214 ? -1.280 1.740 9.379 1.00 96.31 214 LEU A CA 1
ATOM 1721 C C . LEU A 1 214 ? -0.826 2.787 10.397 1.00 96.31 214 LEU A C 1
ATOM 1723 O O . LEU A 1 214 ? -1.618 3.649 10.768 1.00 96.31 214 LEU A O 1
ATOM 1727 N N . ASN A 1 215 ? 0.442 2.764 10.812 1.00 96.31 215 ASN A N 1
ATOM 1728 C CA . ASN A 1 215 ? 0.994 3.746 11.746 1.00 96.31 215 ASN A CA 1
ATOM 1729 C C . ASN A 1 215 ? 0.959 5.162 11.159 1.00 96.31 215 ASN A C 1
ATOM 1731 O O . ASN A 1 215 ? 0.581 6.106 11.852 1.00 96.31 215 ASN A O 1
ATOM 1735 N N . LYS A 1 216 ? 1.312 5.317 9.876 1.00 95.31 216 LYS A N 1
ATOM 1736 C CA . LYS A 1 216 ? 1.259 6.607 9.177 1.00 95.31 216 LYS A CA 1
ATOM 1737 C C . LYS A 1 216 ? -0.171 7.147 9.124 1.00 95.31 216 LYS A C 1
ATOM 1739 O O . LYS A 1 216 ? -0.391 8.311 9.446 1.00 95.31 216 LYS A O 1
ATOM 1744 N N . VAL A 1 217 ? -1.140 6.306 8.756 1.00 96.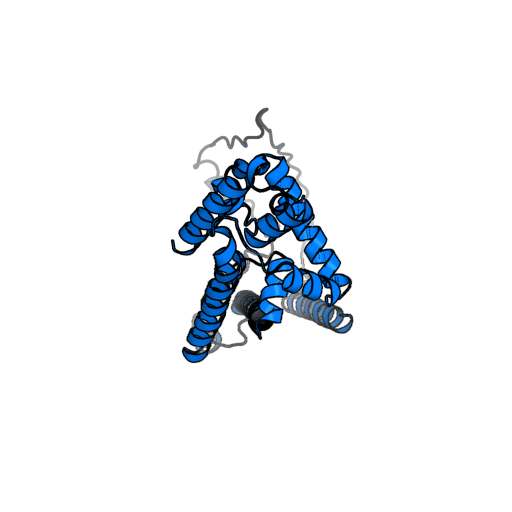12 217 VAL A N 1
ATOM 1745 C CA . VAL A 1 217 ? -2.555 6.699 8.736 1.00 96.12 217 VAL A CA 1
ATOM 1746 C C . VAL A 1 217 ? -3.046 7.027 10.144 1.00 96.12 217 VAL A C 1
ATOM 1748 O O . VAL A 1 217 ? -3.631 8.088 10.328 1.00 96.12 217 VAL A O 1
ATOM 1751 N N . SER A 1 218 ? -2.729 6.202 11.149 1.00 96.44 218 SER A N 1
ATOM 1752 C CA . SER A 1 218 ? -3.055 6.467 12.558 1.00 96.44 218 SER A CA 1
ATOM 1753 C C . SER A 1 218 ? -2.603 7.859 12.978 1.00 96.44 218 SER A C 1
ATOM 1755 O O . SER A 1 218 ? -3.419 8.642 13.445 1.00 96.44 218 SER A O 1
ATOM 1757 N N . GLN A 1 219 ? -1.345 8.220 12.712 1.00 96.00 219 GLN A N 1
ATOM 1758 C CA . GLN A 1 219 ? -0.812 9.541 13.055 1.00 96.00 219 GLN A CA 1
ATOM 1759 C C . GLN A 1 219 ? -1.575 10.703 12.409 1.00 96.00 219 GLN A C 1
ATOM 1761 O O . GLN A 1 219 ? -1.634 11.782 12.992 1.00 96.00 219 GLN A O 1
ATOM 1766 N N . TYR A 1 220 ? -2.108 10.533 11.200 1.00 95.69 220 TYR A N 1
ATOM 1767 C CA . TYR A 1 220 ? -2.868 11.583 10.521 1.00 95.69 220 TYR A CA 1
ATOM 1768 C C . TYR A 1 220 ? -4.313 11.673 11.007 1.00 95.69 220 TYR A C 1
ATOM 1770 O O . TYR A 1 220 ? -4.817 12.780 11.186 1.00 95.69 220 TYR A O 1
ATOM 1778 N N . ILE A 1 221 ? -4.948 10.529 11.265 1.00 94.38 221 ILE A N 1
ATOM 1779 C CA . ILE A 1 221 ? -6.306 10.471 11.814 1.00 94.38 221 ILE A CA 1
ATOM 1780 C C . ILE A 1 221 ? -6.327 10.987 13.256 1.00 94.38 221 ILE A C 1
ATOM 1782 O O . ILE A 1 221 ? -7.179 11.799 13.598 1.00 94.38 221 ILE A O 1
ATOM 1786 N N . ASP A 1 222 ? -5.346 10.609 14.077 1.00 94.25 222 ASP A N 1
ATOM 1787 C CA . ASP A 1 222 ? -5.244 11.051 15.475 1.00 94.25 222 ASP A CA 1
ATOM 1788 C C . ASP A 1 222 ? -4.944 12.557 15.592 1.00 94.25 222 ASP A C 1
ATOM 1790 O O . ASP A 1 222 ? -5.272 13.179 16.598 1.00 94.25 222 ASP A O 1
ATOM 1794 N N . LYS A 1 223 ? -4.369 13.172 14.548 1.00 94.50 223 LYS A N 1
ATOM 1795 C CA . LYS A 1 223 ? -4.202 14.632 14.447 1.00 94.50 223 LYS A CA 1
ATOM 1796 C C . LYS A 1 223 ? -5.488 15.377 14.078 1.00 94.50 223 LYS A C 1
ATOM 1798 O O . LYS A 1 223 ? -5.476 16.604 14.116 1.00 94.50 223 LYS A O 1
ATOM 1803 N N . GLY A 1 224 ? -6.558 14.679 13.690 1.00 92.88 224 GLY A N 1
ATOM 1804 C CA . GLY A 1 224 ? -7.824 15.302 13.291 1.00 92.88 224 GLY A CA 1
ATOM 1805 C C . GLY A 1 224 ? -7.721 16.134 12.009 1.00 92.88 224 GLY A C 1
ATOM 1806 O O . GLY A 1 224 ? -8.324 17.199 11.913 1.00 92.88 224 GLY A O 1
ATOM 1807 N N . PHE A 1 225 ? -6.908 15.702 11.040 1.00 93.25 225 PHE A N 1
ATOM 1808 C CA . PHE A 1 225 ? -6.791 16.397 9.756 1.00 93.25 225 PHE A CA 1
ATOM 1809 C C . PHE A 1 225 ? -8.102 16.373 8.959 1.00 93.25 225 PHE A C 1
ATOM 1811 O O . PHE A 1 225 ? -8.793 15.359 8.931 1.00 93.25 225 PHE A O 1
ATOM 1818 N N . SER A 1 226 ? -8.404 17.477 8.264 1.00 93.44 226 SER A N 1
ATOM 1819 C CA . SER A 1 226 ? -9.559 17.561 7.362 1.00 93.44 226 SER A CA 1
ATOM 1820 C C . SER A 1 226 ? -9.428 16.600 6.177 1.00 93.44 226 SER A C 1
ATOM 1822 O O . SER A 1 226 ? -8.322 16.184 5.812 1.00 93.44 226 SER A O 1
ATOM 1824 N N . ASN A 1 227 ? -10.547 16.297 5.516 1.00 93.25 227 ASN A N 1
ATOM 1825 C CA . ASN A 1 227 ? -10.551 15.444 4.328 1.00 93.25 227 ASN A CA 1
ATOM 1826 C C . ASN A 1 227 ? -9.654 15.996 3.211 1.00 93.25 227 ASN A C 1
ATOM 1828 O O . ASN A 1 227 ? -8.906 15.217 2.620 1.00 93.25 227 ASN A O 1
ATOM 1832 N N . GLU A 1 228 ? -9.624 17.317 2.971 1.00 93.75 228 GLU A N 1
ATOM 1833 C CA . GLU A 1 228 ? -8.714 17.883 1.960 1.00 93.75 228 GLU A CA 1
ATOM 1834 C C . GLU A 1 228 ? -7.251 17.651 2.341 1.00 93.75 228 GLU A C 1
ATOM 1836 O O . GLU A 1 228 ? -6.411 17.343 1.491 1.00 93.75 228 GLU A O 1
ATOM 1841 N N . LYS A 1 229 ? -6.933 17.750 3.637 1.00 95.19 229 LYS A N 1
ATOM 1842 C CA . LYS A 1 229 ? -5.578 17.503 4.120 1.00 95.19 229 LYS A CA 1
ATOM 1843 C C . LYS A 1 229 ? -5.194 16.032 3.977 1.00 95.19 229 LYS A C 1
ATOM 1845 O O . LYS A 1 229 ? -4.082 15.756 3.524 1.00 95.19 229 LYS A O 1
ATOM 1850 N N . LEU A 1 230 ? -6.094 15.104 4.302 1.00 94.81 230 LEU A N 1
ATOM 1851 C CA . LEU A 1 230 ? -5.882 13.666 4.118 1.00 94.81 230 LEU A CA 1
ATOM 1852 C C . LEU A 1 230 ? -5.686 13.306 2.635 1.00 94.81 230 LEU A C 1
ATOM 1854 O O . LEU A 1 230 ? -4.774 12.546 2.311 1.00 94.81 230 LEU A O 1
ATOM 1858 N N . ILE A 1 231 ? -6.473 13.896 1.729 1.00 94.19 231 ILE A N 1
ATOM 1859 C CA . ILE A 1 231 ? -6.301 13.751 0.273 1.00 94.19 231 ILE A CA 1
ATOM 1860 C C . ILE A 1 231 ? -4.928 14.287 -0.163 1.00 94.19 231 ILE A C 1
ATOM 1862 O O . ILE A 1 231 ? -4.181 13.584 -0.839 1.00 94.19 231 ILE A O 1
ATOM 1866 N N . SER A 1 232 ? -4.535 15.487 0.286 1.00 92.88 232 SER A N 1
ATOM 1867 C CA . SER A 1 232 ? -3.244 16.103 -0.080 1.00 92.88 232 SER A CA 1
ATOM 1868 C C . SER A 1 232 ? -2.018 15.288 0.355 1.00 92.88 232 SER A C 1
ATOM 1870 O O . SER A 1 232 ? -0.950 15.385 -0.249 1.00 92.88 232 SER A O 1
ATOM 1872 N N . LEU A 1 233 ? -2.164 14.490 1.417 1.00 93.12 233 LEU A N 1
ATOM 1873 C CA . LEU A 1 233 ? -1.126 13.609 1.953 1.00 93.12 233 LEU A CA 1
ATOM 1874 C C . LEU A 1 233 ? -1.160 12.200 1.338 1.00 93.12 233 LEU A C 1
ATOM 1876 O O . LEU A 1 233 ? -0.329 11.369 1.718 1.00 93.12 233 LEU A O 1
ATOM 1880 N N . ASP A 1 234 ? -2.097 11.946 0.418 1.00 93.06 234 ASP A N 1
ATOM 1881 C CA . ASP A 1 234 ? -2.380 10.641 -0.186 1.00 93.06 234 ASP A CA 1
ATOM 1882 C C . ASP A 1 234 ? -2.549 9.547 0.881 1.00 93.06 234 ASP A C 1
ATOM 1884 O O . ASP A 1 234 ? -1.881 8.508 0.889 1.00 93.06 234 ASP A O 1
ATOM 1888 N N . VAL A 1 235 ? -3.397 9.832 1.871 1.00 94.50 235 VAL A N 1
ATOM 1889 C CA . VAL A 1 235 ? -3.795 8.845 2.877 1.00 94.50 235 VAL A CA 1
ATOM 1890 C C . VAL A 1 235 ? -4.671 7.799 2.197 1.00 94.50 235 VAL A C 1
ATOM 1892 O O . VAL A 1 235 ? -5.617 8.139 1.506 1.00 94.50 235 VAL A O 1
ATOM 1895 N N . SER A 1 236 ? -4.365 6.512 2.364 1.00 96.12 236 SER A N 1
ATOM 1896 C CA . SER A 1 236 ? -5.172 5.452 1.752 1.00 96.12 236 SER A CA 1
ATOM 1897 C C . SER A 1 236 ? -6.510 5.303 2.489 1.00 96.12 236 SER A C 1
ATOM 1899 O O . SER A 1 236 ? -6.489 4.942 3.674 1.00 96.12 236 SER A O 1
ATOM 1901 N N . PRO A 1 237 ? -7.670 5.489 1.820 1.00 96.56 237 PRO A N 1
ATOM 1902 C CA . PRO A 1 237 ? -8.969 5.212 2.436 1.00 96.56 237 PRO A CA 1
ATOM 1903 C C . PRO A 1 237 ? -9.092 3.762 2.913 1.00 96.56 237 PRO A C 1
ATOM 1905 O O . PRO A 1 237 ? -9.722 3.490 3.934 1.00 96.56 237 PRO A O 1
ATOM 1908 N N . PHE A 1 238 ? -8.428 2.826 2.230 1.00 95.69 238 PHE A N 1
ATOM 1909 C CA . PHE A 1 238 ? -8.478 1.413 2.591 1.00 95.69 238 PHE A CA 1
ATOM 1910 C C . PHE A 1 238 ? -7.702 1.150 3.882 1.00 95.69 238 PHE A C 1
ATOM 1912 O O . PHE A 1 238 ? -8.199 0.484 4.789 1.00 95.69 238 PHE A O 1
ATOM 1919 N N . VAL A 1 239 ? -6.512 1.739 4.020 1.00 96.31 239 VAL A N 1
ATOM 1920 C CA . VAL A 1 239 ? -5.736 1.642 5.265 1.00 96.31 239 VAL A CA 1
ATOM 1921 C C . VAL A 1 239 ? -6.454 2.356 6.412 1.00 96.31 239 VAL A C 1
ATOM 1923 O O . VAL A 1 239 ? -6.414 1.871 7.541 1.00 96.31 239 VAL A O 1
ATOM 1926 N N . TYR A 1 240 ? -7.168 3.455 6.145 1.00 96.69 240 TYR A N 1
ATOM 1927 C CA . TYR A 1 240 ? -8.014 4.102 7.151 1.00 96.69 240 TYR A CA 1
ATOM 1928 C C . TYR A 1 240 ? -9.155 3.177 7.609 1.00 96.69 240 TYR A C 1
ATOM 1930 O O . TYR A 1 240 ? -9.338 2.962 8.808 1.00 96.69 240 TYR A O 1
ATOM 1938 N N . MET A 1 241 ? -9.851 2.523 6.683 1.00 95.31 241 MET A N 1
ATOM 1939 C CA . MET A 1 241 ? -10.852 1.509 7.024 1.00 95.31 241 MET A CA 1
ATOM 1940 C C . MET A 1 241 ? -10.256 0.357 7.851 1.00 95.31 241 MET A C 1
ATOM 1942 O O . MET A 1 241 ? -10.816 -0.009 8.886 1.00 95.31 241 MET A O 1
ATOM 1946 N N . ARG A 1 242 ? -9.087 -0.176 7.462 1.00 94.38 242 ARG A N 1
ATOM 1947 C CA . ARG A 1 242 ? -8.367 -1.210 8.232 1.00 94.38 242 ARG A CA 1
ATOM 1948 C C . ARG A 1 242 ? -7.971 -0.719 9.627 1.00 94.38 242 ARG A C 1
ATOM 1950 O O . ARG A 1 242 ? -8.062 -1.479 10.585 1.00 94.38 242 ARG A O 1
ATOM 1957 N N . LEU A 1 243 ? -7.573 0.544 9.773 1.00 95.38 243 LEU A N 1
ATOM 1958 C CA . LEU A 1 243 ? -7.273 1.142 11.075 1.00 95.38 243 LEU A CA 1
ATOM 1959 C C . LEU A 1 243 ? -8.513 1.159 11.981 1.00 95.38 243 LEU A C 1
ATOM 1961 O O . LEU A 1 243 ? -8.420 0.754 13.139 1.00 95.38 243 LEU A O 1
ATOM 1965 N N . LEU A 1 244 ? -9.665 1.604 11.468 1.00 94.62 244 LEU A N 1
ATOM 1966 C CA . LEU A 1 244 ? -10.924 1.609 12.222 1.00 94.62 244 LEU A CA 1
ATOM 1967 C C . LEU A 1 244 ? -11.349 0.183 12.607 1.00 94.62 244 LEU A C 1
ATOM 1969 O O . LEU A 1 244 ? -11.769 -0.050 13.742 1.00 94.62 244 LEU A O 1
ATOM 1973 N N . GLU A 1 245 ? -11.150 -0.790 11.714 1.00 92.62 245 GLU A N 1
ATOM 1974 C CA . GLU A 1 245 ? -11.367 -2.208 12.009 1.00 92.62 245 GLU A CA 1
ATOM 1975 C C . GLU A 1 245 ? -10.486 -2.712 13.157 1.00 92.62 245 GLU A C 1
ATOM 1977 O O . GLU A 1 245 ? -11.015 -3.257 14.131 1.00 92.62 245 GLU A O 1
ATOM 1982 N N . LYS A 1 246 ? -9.169 -2.472 13.100 1.00 92.00 246 LYS A N 1
ATOM 1983 C CA . LYS A 1 246 ? -8.231 -2.861 14.168 1.00 92.00 246 LYS A CA 1
ATOM 1984 C C . LYS A 1 246 ? -8.535 -2.150 15.497 1.00 92.00 246 LYS A C 1
ATOM 1986 O O . LYS A 1 246 ? -8.286 -2.720 16.556 1.00 92.00 246 LYS A O 1
ATOM 1991 N N . ARG A 1 247 ? -9.135 -0.952 15.460 1.00 93.25 247 ARG A N 1
ATOM 1992 C CA . ARG A 1 247 ? -9.634 -0.210 16.638 1.00 93.25 247 ARG A CA 1
ATOM 1993 C C . ARG A 1 247 ? -10.996 -0.696 17.155 1.00 93.25 247 ARG A C 1
ATOM 1995 O O . ARG A 1 247 ? -11.477 -0.173 18.153 1.00 93.25 247 ARG A O 1
ATOM 2002 N N . GLY A 1 248 ? -11.625 -1.673 16.500 1.00 91.44 248 GLY A N 1
ATOM 2003 C CA . GLY A 1 248 ? -12.914 -2.230 16.916 1.00 91.44 248 GLY A CA 1
ATOM 2004 C C . GLY A 1 248 ? -14.124 -1.343 16.614 1.00 91.44 248 GLY A C 1
ATOM 2005 O O . GLY A 1 248 ? -15.208 -1.635 17.103 1.00 91.44 248 GLY A O 1
ATOM 2006 N N . VAL A 1 249 ? -13.969 -0.306 15.786 1.00 92.25 249 VAL A N 1
ATOM 2007 C CA . VAL A 1 249 ? -15.020 0.679 15.457 1.00 92.25 249 VAL A CA 1
ATOM 2008 C C . VAL A 1 249 ? -16.251 0.005 14.849 1.00 92.25 249 VAL A C 1
ATOM 2010 O O . VAL A 1 249 ? -17.373 0.352 15.184 1.00 92.25 249 VAL A O 1
ATOM 2013 N N . PHE A 1 250 ? -16.051 -1.016 14.015 1.00 90.00 250 PHE A N 1
ATOM 2014 C CA . PHE A 1 250 ? -17.147 -1.752 13.375 1.00 90.00 250 PHE A CA 1
ATOM 2015 C C . PHE A 1 250 ? -17.764 -2.859 14.245 1.00 90.00 250 PHE A C 1
ATOM 2017 O O . PHE A 1 250 ? -18.697 -3.517 13.801 1.00 90.00 250 PHE A O 1
ATOM 2024 N N . LYS A 1 251 ? -17.253 -3.103 15.462 1.00 89.25 251 LYS A N 1
ATOM 2025 C CA . LYS A 1 251 ? -17.877 -4.053 16.404 1.00 89.25 251 LYS A CA 1
ATOM 2026 C C . LYS A 1 251 ? -19.052 -3.431 17.157 1.00 89.25 251 LYS A C 1
ATOM 2028 O O . LYS A 1 251 ? -19.904 -4.162 17.643 1.00 89.25 251 LYS A O 1
ATOM 2033 N N . ASP A 1 252 ? -19.060 -2.107 17.258 1.00 89.88 252 ASP A N 1
ATOM 2034 C CA . ASP A 1 252 ? -20.049 -1.317 17.981 1.00 89.88 252 ASP A CA 1
ATOM 2035 C C . ASP A 1 252 ? -20.403 -0.096 17.124 1.00 89.88 252 ASP A C 1
ATOM 2037 O O . ASP A 1 252 ? -19.848 0.995 17.283 1.00 89.88 252 ASP A O 1
ATOM 2041 N N . VAL A 1 253 ? -21.241 -0.347 16.115 1.00 89.31 253 VAL A N 1
ATOM 2042 C CA . VAL A 1 253 ? -21.596 0.627 15.073 1.00 89.31 253 VAL A CA 1
ATOM 2043 C C . VAL A 1 253 ? -22.352 1.810 15.672 1.00 89.31 253 VAL A C 1
ATOM 2045 O O . VAL A 1 253 ? -22.054 2.947 15.318 1.00 89.31 253 VAL A O 1
ATOM 2048 N N . GLU A 1 254 ? -23.270 1.553 16.606 1.00 89.25 254 GLU A N 1
ATOM 2049 C CA . GLU A 1 254 ? -24.103 2.581 17.239 1.00 89.25 254 GLU A CA 1
ATOM 2050 C C . GLU A 1 254 ? -23.247 3.621 17.973 1.00 89.25 254 GLU A C 1
ATOM 2052 O O . GLU A 1 254 ? -23.395 4.819 17.736 1.00 89.25 254 GLU A O 1
ATOM 2057 N N . ASN A 1 255 ? -22.270 3.182 18.775 1.00 92.94 255 ASN A N 1
ATOM 2058 C CA . ASN A 1 255 ? -21.400 4.098 19.522 1.00 92.94 255 ASN A CA 1
ATOM 2059 C C . ASN A 1 255 ? -20.283 4.734 18.677 1.00 92.94 255 ASN A C 1
ATOM 2061 O O . ASN A 1 255 ? -19.590 5.637 19.147 1.00 92.94 255 ASN A O 1
ATOM 2065 N N . ASN A 1 256 ? -20.055 4.262 17.448 1.00 93.38 256 ASN A N 1
ATOM 2066 C CA . ASN A 1 256 ? -18.975 4.746 16.585 1.00 93.38 256 ASN A CA 1
ATOM 2067 C C . ASN A 1 256 ? -19.458 5.318 15.245 1.00 93.38 256 ASN A C 1
ATOM 2069 O O . ASN A 1 256 ? -18.647 5.473 14.323 1.00 93.38 256 ASN A O 1
ATOM 2073 N N . ILE A 1 257 ? -20.744 5.662 15.137 1.00 92.19 257 ILE A N 1
ATOM 2074 C CA . ILE A 1 257 ? -21.354 6.131 13.890 1.00 92.19 257 ILE A CA 1
ATOM 2075 C C . ILE A 1 257 ? -20.617 7.336 13.289 1.00 92.19 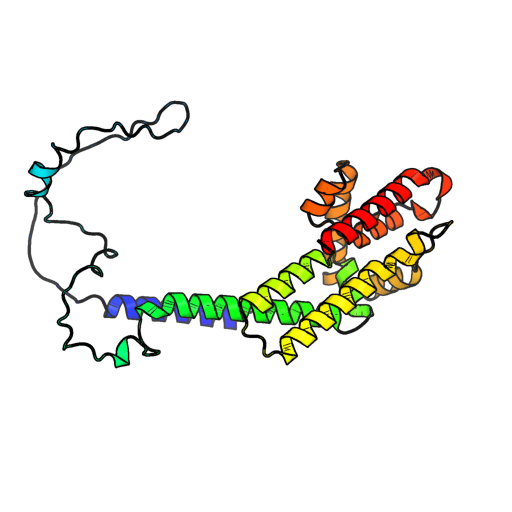257 ILE A C 1
ATOM 2077 O O . ILE A 1 257 ? -20.337 7.336 12.094 1.00 92.19 257 ILE A O 1
ATOM 2081 N N . ASP A 1 258 ? -20.157 8.279 14.116 1.00 93.75 258 ASP A N 1
ATOM 2082 C CA . ASP A 1 258 ? -19.420 9.466 13.662 1.00 93.75 258 ASP A CA 1
ATOM 2083 C C . ASP A 1 258 ? -18.126 9.116 12.911 1.00 93.75 258 ASP A C 1
ATOM 2085 O O . ASP A 1 258 ? -17.792 9.724 11.893 1.00 93.75 258 ASP A O 1
ATOM 2089 N N . LYS A 1 259 ? -17.387 8.099 13.377 1.00 94.25 259 LYS A N 1
ATOM 2090 C CA . LYS A 1 259 ? -16.142 7.651 12.724 1.00 94.25 259 LYS A CA 1
ATOM 2091 C C . LYS A 1 259 ? -16.434 6.953 11.400 1.00 94.25 259 LYS A C 1
ATOM 2093 O O . LYS A 1 259 ? -15.655 7.073 10.453 1.00 94.25 259 LYS A O 1
ATOM 2098 N N . ILE A 1 260 ? -17.539 6.212 11.343 1.00 93.88 260 ILE A N 1
ATOM 2099 C CA . ILE A 1 260 ? -17.986 5.503 10.143 1.00 93.88 260 ILE A CA 1
ATOM 2100 C C . ILE A 1 260 ? -18.451 6.514 9.092 1.00 93.88 260 ILE A C 1
ATOM 2102 O O . ILE A 1 260 ? -18.041 6.416 7.936 1.00 93.88 260 ILE A O 1
ATOM 2106 N N . GLU A 1 261 ? -19.232 7.518 9.487 1.00 93.94 261 GLU A N 1
ATOM 2107 C CA . GLU A 1 261 ? -19.660 8.602 8.600 1.00 93.94 261 GLU A CA 1
ATOM 2108 C C . GLU A 1 261 ? -18.476 9.442 8.122 1.00 93.94 261 GLU A C 1
ATOM 2110 O O . GLU A 1 261 ? -18.360 9.714 6.927 1.00 93.94 261 GLU A O 1
ATOM 2115 N N . HIS A 1 262 ? -17.512 9.751 8.993 1.00 94.75 262 HIS A N 1
ATOM 2116 C CA . HIS A 1 262 ? -16.280 10.409 8.564 1.00 94.75 262 HIS A CA 1
ATOM 2117 C C . HIS A 1 262 ? -15.532 9.584 7.505 1.00 94.75 262 HIS A C 1
ATOM 2119 O O . HIS A 1 262 ? -15.042 10.143 6.521 1.00 94.75 262 HIS A O 1
ATOM 2125 N N . LEU A 1 263 ? -15.430 8.259 7.674 1.00 95.88 263 LEU A N 1
ATOM 2126 C CA . LEU A 1 263 ? -14.820 7.391 6.665 1.00 95.88 263 LEU A CA 1
ATOM 2127 C C . LEU A 1 263 ? -15.623 7.409 5.354 1.00 95.88 263 LEU A C 1
ATOM 2129 O O . LEU A 1 263 ? -15.019 7.536 4.293 1.00 95.88 263 LEU A O 1
ATOM 2133 N N . LYS A 1 264 ? -16.958 7.325 5.405 1.00 95.69 264 LYS A N 1
ATOM 2134 C CA . LYS A 1 264 ? -17.830 7.387 4.216 1.00 95.69 264 LYS A CA 1
ATOM 2135 C C . LYS A 1 264 ? -17.639 8.687 3.437 1.00 95.69 264 LYS A C 1
ATOM 2137 O O . LYS A 1 264 ? -17.462 8.646 2.219 1.00 95.69 264 LYS A O 1
ATOM 2142 N N . VAL A 1 265 ? -17.651 9.828 4.127 1.00 95.88 265 VAL A N 1
ATOM 2143 C CA . VAL A 1 265 ? -17.429 11.147 3.513 1.00 95.88 265 VAL A CA 1
ATOM 2144 C C . VAL A 1 265 ? -16.024 11.226 2.920 1.00 95.88 265 VAL A C 1
ATOM 2146 O O . VAL A 1 265 ? -15.858 11.702 1.800 1.00 95.88 265 VAL A O 1
ATOM 2149 N N . TYR A 1 266 ? -15.018 10.711 3.630 1.00 96.69 266 TYR A N 1
ATOM 2150 C CA . TYR A 1 266 ? -13.645 10.693 3.139 1.00 96.69 266 TYR A CA 1
ATOM 2151 C C . TYR A 1 266 ? -13.477 9.842 1.872 1.00 96.69 266 TYR A C 1
ATOM 2153 O O . TYR A 1 266 ? -12.840 10.292 0.923 1.00 96.69 266 TYR A O 1
ATOM 2161 N N . VAL A 1 267 ? -14.069 8.644 1.830 1.00 96.31 267 VAL A N 1
ATOM 2162 C CA . VAL A 1 267 ? -14.031 7.758 0.653 1.00 96.31 267 VAL A CA 1
ATOM 2163 C C . VAL A 1 267 ? -14.655 8.447 -0.561 1.00 96.31 267 VAL A C 1
ATOM 2165 O O . VAL A 1 267 ? -14.025 8.468 -1.614 1.00 96.31 267 VAL A O 1
ATOM 2168 N N . LYS A 1 268 ? -15.829 9.077 -0.399 1.00 95.75 268 LYS A N 1
ATOM 2169 C CA . LYS A 1 268 ? -16.490 9.837 -1.476 1.00 95.75 268 LYS A CA 1
ATOM 2170 C C . LYS A 1 268 ? -15.629 11.000 -1.971 1.00 95.75 268 LYS A C 1
ATOM 2172 O O . LYS A 1 268 ? -15.390 11.117 -3.166 1.00 95.75 268 LYS A O 1
ATOM 2177 N N . ALA A 1 269 ? -15.094 11.809 -1.056 1.00 95.25 269 ALA A N 1
ATOM 2178 C CA . ALA A 1 269 ? -14.230 12.933 -1.415 1.00 95.25 269 ALA A CA 1
ATOM 2179 C C . ALA A 1 269 ? -12.937 12.477 -2.123 1.00 95.25 269 ALA A C 1
ATOM 2181 O O . ALA A 1 269 ? -12.443 13.151 -3.026 1.00 95.25 269 ALA A O 1
ATOM 2182 N N . TYR A 1 270 ? -12.382 11.328 -1.725 1.00 96.06 270 TYR A N 1
ATOM 2183 C CA . TYR A 1 270 ? -11.197 10.743 -2.352 1.00 96.06 270 TYR A CA 1
ATOM 2184 C C . TYR A 1 270 ? -11.490 10.229 -3.771 1.00 96.06 270 TYR A C 1
ATOM 2186 O O . TYR A 1 270 ? -10.681 10.430 -4.677 1.00 96.06 270 TYR A O 1
ATOM 2194 N N . GLU A 1 271 ? -12.645 9.591 -3.970 1.00 94.81 271 GLU A N 1
ATOM 2195 C CA . GLU A 1 271 ? -13.125 9.145 -5.280 1.00 94.81 271 GLU A CA 1
ATOM 2196 C C . GLU A 1 271 ? -13.345 10.328 -6.231 1.00 94.81 271 GLU A C 1
ATOM 2198 O O . GLU A 1 271 ? -12.784 10.349 -7.327 1.00 94.81 271 GLU A O 1
ATOM 2203 N N . GLU A 1 272 ? -14.057 11.362 -5.779 1.00 93.69 272 GLU A N 1
ATOM 2204 C CA . GLU A 1 272 ? -14.269 12.597 -6.541 1.00 93.69 272 GLU A CA 1
ATOM 2205 C C . GLU A 1 272 ? -12.936 13.253 -6.931 1.00 93.69 272 GLU A C 1
ATOM 2207 O O . GLU A 1 272 ? -12.735 13.608 -8.093 1.00 93.69 272 GLU A O 1
ATOM 2212 N N . HIS A 1 273 ? -11.977 13.339 -6.001 1.00 92.06 273 HIS A N 1
ATOM 2213 C CA . HIS A 1 273 ? -10.654 13.908 -6.275 1.00 92.06 273 HIS A CA 1
ATOM 2214 C C . HIS A 1 273 ? -9.858 13.131 -7.337 1.00 92.06 273 HIS A C 1
ATOM 2216 O O . HIS A 1 273 ? -9.020 13.707 -8.031 1.00 92.06 273 HIS A O 1
ATOM 2222 N N . LEU A 1 274 ? -10.091 11.824 -7.477 1.00 90.12 274 LEU A N 1
ATOM 2223 C CA . LEU A 1 274 ? -9.436 11.006 -8.496 1.00 90.12 274 LEU A CA 1
ATOM 2224 C C . LEU A 1 274 ? -10.044 11.166 -9.886 1.00 90.12 274 LEU A C 1
ATOM 2226 O O . LEU A 1 274 ? -9.316 10.970 -10.868 1.00 90.12 274 LEU A O 1
ATOM 2230 N N . MET A 1 275 ? -11.339 11.476 -9.970 1.00 80.94 275 MET A N 1
ATOM 2231 C CA . MET A 1 275 ? -12.051 11.646 -11.240 1.00 80.94 275 MET A CA 1
ATOM 2232 C C . MET A 1 275 ? -11.825 13.024 -11.880 1.00 80.94 275 MET A C 1
ATOM 2234 O O . MET A 1 275 ? -11.992 13.151 -13.093 1.00 80.94 275 MET A O 1
ATOM 2238 N N . VAL A 1 276 ? -11.405 14.021 -11.092 1.00 74.06 276 VAL A N 1
ATOM 2239 C CA . VAL A 1 276 ? -10.943 15.342 -11.567 1.00 74.06 276 VAL A CA 1
ATOM 2240 C C . VAL A 1 276 ? -9.511 15.264 -12.126 1.00 74.06 276 VAL A C 1
ATOM 2242 O O . VAL A 1 276 ? -9.231 16.003 -13.093 1.00 74.06 276 VAL A O 1
#

Radius of gyration: 30.23 Å; Cα contacts (8 Å, |Δi|>4): 147; chains: 1; bounding box: 82×69×63 Å

pLDDT: mean 73.19, std 22.93, range [29.36, 96.69]

Secondary structure (DSSP, 8-state):
-HHHHHHHHHHHHHHHHHHHHHS----------------PPPPPTTS--------TTTHHHHTTT--SS---TTSTTS-----TTSS-HHHHT-TT-GGGHHHHHHHHHHHHHHHHHHHHHHHHTSSHHHHHHHHHTT--HHHHHHHHHHHHHHS---HHHHHHHHHHHHHHHHHHHHTTTTTTSSS----HHHHHHHHHHS-HHHHHHHHHHHHHHHHHHHTT--HHHHHHTT--HHHHHHHHHHTTGGGSTGGGHHHHHHHHHHHHHHHHHHH-